Protein AF-A0A3N5EE49-F1 (afdb_monomer)

Radius of gyration: 23.2 Å; Cα contacts (8 Å, |Δi|>4): 485; chains: 1; bounding box: 75×41×52 Å

Sequence (289 aa):
MPRTSILIPVKLHERAKGRLAPLLDQPTRQQLARVMLEDVLSALMPGVGRLVEAVYVATADREAMRAARRHGAQVLEEDEQRSESQSVDLASRACAEQGVEALLTIPADVPAVQVADVAAILEASAGRQVVLVPSADERGTNAIWRCPPDAIPSRFGYDSLRKHQAEAAERGLACGVLARPRLAVDIDAPEDVAAFLALPGETRTRRFLEHSEVAAQVRDGYRPRLSLLGIPGMPEVAEGQDVAALILQAVERIGESLQSGDILVVAQKIISKAEGRLVALGTLDEVRA

Nearest PDB structures (foldseek):
  7p97-assembly2_BBB  TM=9.363E-01  e=1.453E-16  Mycetohabitans rhizoxinica HKI 454
  6bwg-assembly2_B  TM=8.866E-01  e=5.390E-16  Mycobacterium tuberculosis H37Rv
  6bwg-assembly1_A  TM=8.836E-01  e=5.078E-16  Mycobacterium tuberculosis H37Rv
  6bwh-assembly3_C  TM=8.715E-01  e=6.581E-15  Mycobacterium tuberculosis H37Rv
  3cgx-assembly1_A  TM=7.740E-01  e=1.432E-11  Oleidesulfovibrio alaskensis G20

Mean predicted aligned error: 10.03 Å

pLDDT: mean 90.43, std 9.62, range [54.91, 98.75]

Foldseek 3Di:
DFAEEEEEEADLDQCALVQCVVFDPSVLSSVLLLQLLLLVLVQALVCDPPQHPAYEYEDCDPSSCVSCVVSVHHYDHDPDDPDPLVSQLVVLVVCVVVVRQKYKYAYSQLSLDHNVVSVVQVVVCVVFQKEFEEAPVRQFTRMMMGGSSPQFGQDGDGSRNVVRVVRCVVSVTGYYYDYDLSSNQGNRHLQSLVSNCPDDDDGSSNVSCVPGCSVVCSVVPPDPDDDDDDQPPQDQAAAQDDPVVSSQVSCVVVVHHDDRPDDDDDDPVNVCRNNVVDDDPVPDDPPDD

Structure (mmCIF, N/CA/C/O backbone):
data_AF-A0A3N5EE49-F1
#
_entry.id   AF-A0A3N5EE49-F1
#
loop_
_atom_site.group_PDB
_atom_site.id
_atom_site.type_symbol
_atom_site.label_atom_id
_atom_site.label_alt_id
_atom_site.label_comp_id
_atom_site.label_asym_id
_atom_site.label_entity_id
_atom_site.label_seq_id
_atom_site.pdbx_PDB_ins_code
_atom_site.Cartn_x
_atom_site.Cartn_y
_atom_site.Cartn_z
_atom_site.occupancy
_atom_site.B_iso_or_equiv
_atom_site.auth_seq_id
_atom_site.auth_comp_id
_atom_site.auth_asym_id
_atom_site.auth_atom_id
_atom_site.pdbx_PDB_model_num
ATOM 1 N N . MET A 1 1 ? -16.262 -0.113 19.925 1.00 74.12 1 MET A N 1
ATOM 2 C CA . MET A 1 1 ? -15.044 -0.173 19.090 1.00 74.12 1 MET A CA 1
ATOM 3 C C . MET A 1 1 ? -14.503 1.236 18.973 1.00 74.12 1 MET A C 1
ATOM 5 O O . MET A 1 1 ? -15.332 2.143 18.978 1.00 74.12 1 MET A O 1
ATOM 9 N N . PRO A 1 2 ? -13.176 1.421 18.941 1.00 87.44 2 PRO A N 1
ATOM 10 C CA . PRO A 1 2 ? -12.592 2.745 18.803 1.00 87.44 2 PRO A CA 1
ATOM 11 C C . PRO A 1 2 ? -13.001 3.367 17.468 1.00 87.44 2 PRO A C 1
ATOM 13 O O . PRO A 1 2 ? -13.165 2.669 16.457 1.00 87.44 2 PRO A O 1
ATOM 16 N N . ARG A 1 3 ? -13.168 4.683 17.478 1.00 92.31 3 ARG A N 1
ATOM 17 C CA . ARG A 1 3 ? -13.457 5.482 16.290 1.00 92.31 3 ARG A CA 1
ATOM 18 C C . ARG A 1 3 ? -12.323 5.336 15.278 1.00 92.31 3 ARG A C 1
ATOM 20 O O . ARG A 1 3 ? -11.209 5.810 15.489 1.00 92.31 3 ARG A O 1
ATOM 27 N N . THR A 1 4 ? -12.603 4.599 14.205 1.00 97.56 4 THR A N 1
ATOM 28 C CA . THR A 1 4 ? -11.594 4.239 13.208 1.00 97.56 4 THR A CA 1
ATOM 29 C C . THR A 1 4 ? -11.727 5.110 11.969 1.00 97.56 4 THR A C 1
ATOM 31 O O . THR A 1 4 ? -12.828 5.275 11.446 1.00 97.56 4 THR A O 1
ATOM 34 N N . SER A 1 5 ? -10.603 5.601 11.460 1.00 98.56 5 SER A N 1
ATOM 35 C CA . SER A 1 5 ? -10.496 6.186 10.120 1.00 98.56 5 SER A CA 1
ATOM 36 C C . SER A 1 5 ? -9.598 5.335 9.222 1.00 98.56 5 SER A C 1
ATOM 38 O O . SER A 1 5 ? -8.883 4.451 9.696 1.00 98.56 5 SER A O 1
ATOM 40 N N . ILE A 1 6 ? -9.639 5.583 7.915 1.00 98.75 6 ILE A N 1
ATOM 41 C CA . ILE A 1 6 ? -8.767 4.925 6.935 1.00 98.75 6 ILE A CA 1
ATOM 42 C C . ILE A 1 6 ? -7.708 5.912 6.456 1.00 98.75 6 ILE A C 1
ATOM 44 O O . ILE A 1 6 ? -8.027 7.067 6.193 1.00 98.75 6 ILE A O 1
ATOM 48 N N . LEU A 1 7 ? -6.476 5.444 6.288 1.00 98.62 7 LEU A N 1
ATOM 49 C CA . LEU A 1 7 ? -5.390 6.156 5.627 1.00 98.62 7 LEU A CA 1
ATOM 50 C C . LEU A 1 7 ? -5.002 5.433 4.334 1.00 98.62 7 LEU A C 1
ATOM 52 O O . LEU A 1 7 ? -4.755 4.230 4.347 1.00 98.62 7 LEU A O 1
ATOM 56 N N . ILE A 1 8 ? -4.887 6.180 3.240 1.00 98.12 8 ILE A N 1
ATOM 57 C CA . ILE A 1 8 ? -4.379 5.699 1.956 1.00 98.12 8 ILE A CA 1
ATOM 58 C C . ILE A 1 8 ? -3.118 6.502 1.612 1.00 98.12 8 ILE A C 1
ATOM 60 O O . ILE A 1 8 ? -3.234 7.662 1.202 1.00 98.12 8 ILE A O 1
ATOM 64 N N . PRO A 1 9 ? -1.909 5.942 1.794 1.00 95.19 9 PRO A N 1
ATOM 65 C CA . PRO A 1 9 ? -0.691 6.565 1.297 1.00 95.19 9 PRO A CA 1
ATOM 66 C C . PRO A 1 9 ? -0.657 6.443 -0.230 1.00 95.19 9 PRO A C 1
ATOM 68 O O . PRO A 1 9 ? -0.839 5.359 -0.786 1.00 95.19 9 PRO A O 1
ATOM 71 N N . VAL A 1 10 ? -0.444 7.556 -0.930 1.00 92.56 10 VAL A N 1
ATOM 72 C CA . VAL A 1 10 ? -0.469 7.589 -2.397 1.00 92.56 10 VAL A CA 1
ATOM 73 C C . VAL A 1 10 ? 0.788 8.238 -2.944 1.00 92.56 10 VAL A C 1
ATOM 75 O O . VAL A 1 10 ? 1.068 9.404 -2.662 1.00 92.56 10 VAL A O 1
ATOM 78 N N . LYS A 1 11 ? 1.480 7.517 -3.830 1.00 84.88 11 LYS A N 1
ATOM 79 C CA . LYS A 1 11 ? 2.640 8.011 -4.577 1.00 84.88 11 LYS A CA 1
ATOM 80 C C . LYS A 1 11 ? 2.466 7.771 -6.083 1.00 84.88 11 LYS A C 1
ATOM 82 O O . LYS A 1 11 ? 2.759 6.687 -6.573 1.00 84.88 11 LYS A O 1
ATOM 87 N N . LEU A 1 12 ? 2.038 8.794 -6.833 1.00 73.31 12 LEU A N 1
ATOM 88 C CA . LEU A 1 12 ? 1.803 8.714 -8.293 1.00 73.31 12 LEU A CA 1
ATOM 89 C C . LEU A 1 12 ? 2.988 9.206 -9.158 1.00 73.31 12 LEU A C 1
ATOM 91 O O . LEU A 1 12 ? 2.800 9.646 -10.287 1.00 73.31 12 LEU A O 1
ATOM 95 N N . HIS A 1 13 ? 4.226 9.140 -8.654 1.00 68.06 13 HIS A N 1
ATOM 96 C CA . HIS A 1 13 ? 5.402 9.687 -9.355 1.00 68.06 13 HIS A CA 1
ATOM 97 C C . HIS A 1 13 ? 5.649 9.041 -10.737 1.00 68.06 13 HIS A C 1
ATOM 99 O O . HIS A 1 13 ? 5.187 7.940 -11.018 1.00 68.06 13 HIS A O 1
ATOM 105 N N . GLU A 1 14 ? 6.491 9.668 -11.568 1.00 56.59 14 GLU A N 1
ATOM 106 C CA . GLU A 1 14 ? 6.918 9.183 -12.900 1.00 56.59 14 GLU A CA 1
ATOM 107 C C . GLU A 1 14 ? 7.422 7.726 -12.947 1.00 56.59 14 GLU A C 1
ATOM 109 O O . GLU A 1 14 ? 7.329 7.062 -13.978 1.00 56.59 14 GLU A O 1
ATOM 114 N N . ARG A 1 15 ? 7.922 7.203 -11.820 1.00 58.91 15 ARG A N 1
ATOM 115 C CA . ARG A 1 15 ? 8.409 5.819 -11.676 1.00 58.91 15 ARG A CA 1
ATOM 116 C C . ARG A 1 15 ? 7.406 4.868 -11.011 1.00 58.91 15 ARG A C 1
ATOM 118 O O . ARG A 1 15 ? 7.792 3.765 -10.622 1.00 58.91 15 ARG A O 1
ATOM 125 N N . ALA A 1 16 ? 6.150 5.281 -10.835 1.00 64.06 16 ALA A N 1
ATOM 126 C CA . ALA A 1 16 ? 5.114 4.433 -10.258 1.00 64.06 16 ALA A CA 1
ATOM 127 C C . ALA A 1 16 ? 5.026 3.106 -11.024 1.00 64.06 16 ALA A C 1
ATOM 129 O O . ALA A 1 16 ? 5.108 3.071 -12.257 1.00 64.06 16 ALA A O 1
ATOM 130 N N . LYS A 1 17 ? 4.899 2.014 -10.264 1.00 79.88 17 LYS A N 1
ATOM 131 C CA . LYS A 1 17 ? 4.787 0.651 -10.794 1.00 79.88 17 LYS A CA 1
ATOM 132 C C . LYS A 1 17 ? 5.913 0.274 -11.759 1.00 79.88 17 LYS A C 1
ATOM 134 O O . LYS A 1 17 ? 5.686 -0.414 -12.744 1.00 79.88 17 LYS A O 1
ATOM 139 N N . GLY A 1 18 ? 7.147 0.705 -11.478 1.00 76.56 18 GLY A N 1
ATOM 140 C CA . GLY A 1 18 ? 8.305 0.481 -12.352 1.00 76.56 18 GLY A CA 1
ATOM 141 C C . GLY A 1 18 ? 8.550 -0.984 -12.744 1.00 76.56 18 GLY A C 1
ATOM 142 O O . GLY A 1 18 ? 9.021 -1.237 -13.846 1.00 76.56 18 GLY A O 1
ATOM 143 N N . ARG A 1 19 ? 8.154 -1.957 -11.911 1.00 83.19 19 ARG A N 1
ATOM 144 C CA . ARG A 1 19 ? 8.239 -3.390 -12.251 1.00 83.19 19 ARG A CA 1
ATOM 145 C C . ARG A 1 19 ? 7.268 -3.818 -13.364 1.00 83.19 19 ARG A C 1
ATOM 147 O O . ARG A 1 19 ? 7.497 -4.847 -13.986 1.00 83.19 19 ARG A O 1
ATOM 154 N N . LEU A 1 20 ? 6.247 -3.016 -13.673 1.00 85.62 20 LEU A N 1
ATOM 155 C CA . LEU A 1 20 ? 5.356 -3.196 -14.826 1.00 85.62 20 LEU A CA 1
ATOM 156 C C . LEU A 1 20 ? 5.905 -2.583 -16.121 1.00 85.62 20 LEU A C 1
ATOM 158 O O . LEU A 1 20 ? 5.249 -2.684 -17.153 1.00 85.62 20 LEU A O 1
ATOM 162 N N . ALA A 1 21 ? 7.086 -1.954 -16.105 1.00 85.31 21 ALA A N 1
ATOM 163 C CA . ALA A 1 21 ? 7.686 -1.376 -17.308 1.00 85.31 21 ALA A CA 1
ATOM 164 C C . ALA A 1 21 ? 7.842 -2.337 -18.501 1.00 85.31 21 ALA A C 1
ATOM 166 O O . ALA A 1 21 ? 7.679 -1.873 -19.627 1.00 85.31 21 ALA A O 1
ATOM 167 N N . PRO A 1 22 ? 8.081 -3.649 -18.301 1.00 82.88 22 PRO A N 1
ATOM 168 C CA . PRO A 1 22 ? 8.101 -4.605 -19.407 1.00 82.88 22 PRO A CA 1
ATOM 169 C C . PRO A 1 22 ? 6.752 -4.793 -20.116 1.00 82.88 22 PRO A C 1
ATOM 171 O O . PRO A 1 22 ? 6.737 -5.272 -21.245 1.00 82.88 22 PRO A O 1
ATOM 174 N N . LEU A 1 23 ? 5.634 -4.457 -19.461 1.00 81.81 23 LEU A N 1
ATOM 175 C CA . LEU A 1 23 ? 4.276 -4.635 -19.992 1.00 81.81 23 LEU A CA 1
ATOM 176 C C . LEU A 1 23 ? 3.613 -3.315 -20.394 1.00 81.81 23 LEU A C 1
ATOM 178 O O . LEU A 1 23 ? 2.732 -3.291 -21.247 1.00 81.81 23 LEU A O 1
ATOM 182 N N . LEU A 1 24 ? 3.987 -2.224 -19.728 1.00 84.69 24 LEU A N 1
ATOM 183 C CA . LEU A 1 24 ? 3.317 -0.936 -19.817 1.00 84.69 24 LEU A CA 1
ATOM 184 C C . LEU A 1 24 ? 4.329 0.189 -19.945 1.00 84.69 24 LEU A C 1
ATOM 186 O O . LEU A 1 24 ? 5.254 0.289 -19.137 1.00 84.69 24 LEU A O 1
ATOM 190 N N . ASP A 1 25 ? 4.102 1.092 -20.895 1.00 85.88 25 ASP A N 1
ATOM 191 C CA . ASP A 1 25 ? 4.857 2.336 -20.987 1.00 85.88 25 ASP A CA 1
ATOM 192 C C . ASP A 1 25 ? 4.575 3.269 -19.791 1.00 85.88 25 ASP A C 1
ATOM 194 O O . ASP A 1 25 ? 3.672 3.051 -18.978 1.00 85.88 25 ASP A O 1
ATOM 198 N N . GLN A 1 26 ? 5.391 4.311 -19.634 1.00 85.81 26 GLN A N 1
ATOM 199 C CA . GLN A 1 26 ? 5.277 5.217 -18.490 1.00 85.81 26 GLN A CA 1
ATOM 200 C C . GLN A 1 26 ? 3.899 5.902 -18.378 1.00 85.81 26 GLN A C 1
ATOM 202 O O . GLN A 1 26 ? 3.334 5.857 -17.279 1.00 85.81 26 GLN A O 1
ATOM 207 N N . PRO A 1 27 ? 3.320 6.484 -19.450 1.00 87.19 27 PRO A N 1
ATOM 208 C CA . PRO A 1 27 ? 1.978 7.064 -19.388 1.00 87.19 27 PRO A CA 1
ATOM 209 C C . PRO A 1 27 ? 0.908 6.058 -18.947 1.00 87.19 27 PRO A C 1
ATOM 211 O O . PRO A 1 27 ? 0.070 6.374 -18.099 1.00 87.19 27 PRO A O 1
ATOM 214 N N . THR A 1 28 ? 0.962 4.823 -19.452 1.00 88.06 28 THR A N 1
ATOM 215 C CA . THR A 1 28 ? -0.032 3.795 -19.123 1.00 88.06 28 THR A CA 1
ATOM 216 C C . THR A 1 28 ? 0.112 3.319 -17.677 1.00 88.06 28 THR A C 1
ATOM 218 O O . THR A 1 28 ? -0.895 3.103 -17.004 1.00 88.06 28 THR A O 1
ATOM 221 N N . ARG A 1 29 ? 1.337 3.238 -17.133 1.00 89.56 29 ARG A N 1
ATOM 222 C CA . ARG A 1 29 ? 1.560 2.946 -15.701 1.00 89.56 29 ARG A CA 1
ATOM 223 C C . ARG A 1 29 ? 1.016 4.041 -14.781 1.00 89.56 29 ARG A C 1
ATOM 225 O O . ARG A 1 29 ? 0.430 3.729 -13.746 1.00 89.56 29 ARG A O 1
ATOM 232 N N . GLN A 1 30 ? 1.173 5.312 -15.154 1.00 88.88 30 GLN A N 1
ATOM 233 C CA . GLN A 1 30 ? 0.591 6.431 -14.401 1.00 88.88 30 GLN A CA 1
ATOM 234 C C . GLN A 1 30 ? -0.939 6.375 -14.422 1.00 88.88 30 GLN A C 1
ATOM 236 O O . GLN A 1 30 ? -1.584 6.512 -13.379 1.00 88.88 30 GLN A O 1
ATOM 241 N N . GLN A 1 31 ? -1.524 6.105 -15.593 1.00 90.25 31 GLN A N 1
ATOM 242 C CA . GLN A 1 31 ? -2.966 5.934 -15.718 1.00 90.25 31 GLN A CA 1
ATOM 243 C C . GLN A 1 31 ? -3.468 4.745 -14.888 1.00 90.25 31 GLN A C 1
ATOM 245 O O . GLN A 1 31 ? -4.466 4.891 -14.183 1.00 90.25 31 GLN A O 1
ATOM 250 N N . LEU A 1 32 ? -2.757 3.613 -14.893 1.00 92.50 32 LEU A N 1
ATOM 251 C CA . LEU A 1 32 ? -3.072 2.456 -14.054 1.00 92.50 32 LEU A CA 1
ATOM 252 C C . LEU A 1 32 ? -3.101 2.836 -12.568 1.00 92.50 32 LEU A C 1
ATOM 254 O O . LEU A 1 32 ? -4.087 2.563 -11.889 1.00 92.50 32 LEU A O 1
ATOM 258 N N . ALA A 1 33 ? -2.061 3.510 -12.069 1.00 93.31 33 ALA A N 1
ATOM 259 C CA . ALA A 1 33 ? -1.977 3.941 -10.672 1.00 93.31 33 ALA A CA 1
ATOM 260 C C . ALA A 1 33 ? -3.146 4.855 -10.264 1.00 93.31 33 ALA A C 1
ATOM 262 O O . ALA A 1 33 ? -3.732 4.683 -9.194 1.00 93.31 33 ALA A O 1
ATOM 263 N N . ARG A 1 34 ? -3.544 5.784 -11.141 1.00 93.25 34 ARG A N 1
ATOM 264 C CA . ARG A 1 34 ? -4.719 6.636 -10.919 1.00 93.25 34 ARG A CA 1
ATOM 265 C C . ARG A 1 34 ? -6.016 5.829 -10.874 1.00 93.25 34 ARG A C 1
ATOM 267 O O . ARG A 1 34 ? -6.845 6.060 -9.998 1.00 93.25 34 ARG A O 1
ATOM 274 N N . VAL A 1 35 ? -6.208 4.916 -11.824 1.00 95.06 35 VAL A N 1
ATOM 275 C CA . VAL A 1 35 ? -7.423 4.095 -11.906 1.00 95.06 35 VAL A CA 1
ATOM 276 C C . VAL A 1 35 ? -7.552 3.191 -10.675 1.00 95.06 35 VAL A C 1
ATOM 278 O O . VAL A 1 35 ?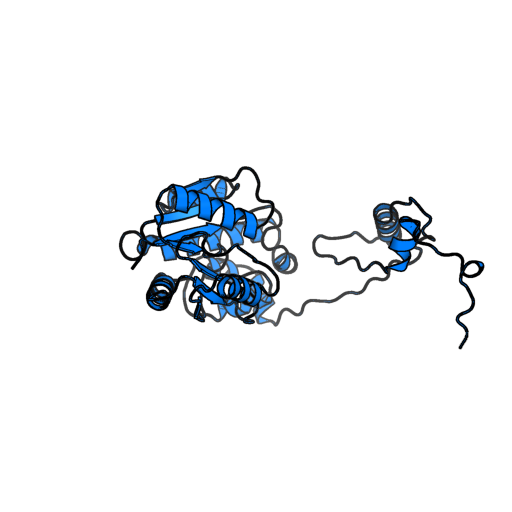 -8.649 3.078 -10.129 1.00 95.06 35 VAL A O 1
ATOM 281 N N . MET A 1 36 ? -6.439 2.637 -10.182 1.00 96.62 36 MET A N 1
ATOM 282 C CA . MET A 1 36 ? -6.415 1.860 -8.940 1.00 96.62 36 MET A CA 1
ATOM 283 C C . MET A 1 36 ? -6.830 2.693 -7.729 1.00 96.62 36 MET A C 1
ATOM 285 O O . MET A 1 36 ? -7.712 2.274 -6.980 1.00 96.62 36 MET A O 1
ATOM 289 N N . LEU A 1 37 ? -6.285 3.905 -7.584 1.00 97.00 37 LEU A N 1
ATOM 290 C CA . LEU A 1 37 ? -6.693 4.820 -6.518 1.00 97.00 37 LEU A CA 1
ATOM 291 C C . LEU A 1 37 ? -8.196 5.134 -6.578 1.00 97.00 37 LEU A C 1
ATOM 293 O O . LEU A 1 37 ? -8.870 5.135 -5.548 1.00 97.00 37 LEU A O 1
ATOM 297 N N . GLU A 1 38 ? -8.736 5.405 -7.769 1.00 96.94 38 GLU A N 1
ATOM 298 C CA . GLU A 1 38 ? -10.164 5.694 -7.940 1.00 96.94 38 GLU A CA 1
ATOM 299 C C . GLU A 1 38 ? -11.045 4.478 -7.592 1.00 96.94 38 GLU A C 1
ATOM 301 O O . GLU A 1 38 ? -12.130 4.659 -7.030 1.00 96.94 38 GLU A O 1
ATOM 306 N N . ASP A 1 39 ? -10.594 3.247 -7.857 1.00 98.06 39 ASP A N 1
ATOM 307 C CA . ASP A 1 39 ? -11.279 2.023 -7.419 1.00 98.06 39 ASP A CA 1
ATOM 308 C C . ASP A 1 39 ? -11.239 1.851 -5.895 1.00 98.06 39 ASP A C 1
ATOM 310 O O . ASP A 1 39 ? -12.296 1.652 -5.291 1.00 98.06 39 ASP A O 1
ATOM 314 N N . VAL A 1 40 ? -10.070 2.015 -5.263 1.00 98.19 40 VAL A N 1
ATOM 315 C CA . VAL A 1 40 ? -9.918 1.953 -3.798 1.00 98.19 40 VAL A CA 1
ATOM 316 C C . VAL A 1 40 ? -10.825 2.988 -3.123 1.00 98.19 40 VAL A C 1
ATOM 318 O O . VAL A 1 40 ? -11.623 2.645 -2.252 1.00 98.19 40 VAL A O 1
ATOM 321 N N . LEU A 1 41 ? -10.791 4.248 -3.565 1.00 98.25 41 LEU A N 1
ATOM 322 C CA . LEU A 1 41 ? -11.664 5.297 -3.030 1.00 98.25 41 LEU A CA 1
ATOM 323 C C . LEU A 1 41 ? -13.147 4.963 -3.243 1.00 98.25 41 LEU A C 1
ATOM 325 O O . LEU A 1 41 ? -13.938 5.038 -2.303 1.00 98.25 41 LEU A O 1
ATOM 329 N N . SER A 1 42 ? -13.532 4.545 -4.453 1.00 97.75 42 SER A N 1
ATOM 330 C CA . SER A 1 42 ? -14.924 4.175 -4.758 1.00 97.75 42 SER A CA 1
ATOM 331 C C . SER A 1 42 ? -15.431 3.035 -3.870 1.00 97.75 42 SER A C 1
ATOM 333 O O . SER A 1 42 ? -16.603 3.029 -3.495 1.00 97.75 42 SER A O 1
ATOM 335 N N . ALA A 1 43 ? -14.564 2.080 -3.529 1.00 97.62 43 ALA A N 1
ATOM 336 C CA . ALA A 1 43 ? -14.908 0.939 -2.695 1.00 97.62 43 ALA A CA 1
ATOM 337 C C . ALA A 1 43 ? -15.014 1.283 -1.201 1.00 97.62 43 ALA A C 1
ATOM 339 O O . ALA A 1 43 ? -15.838 0.693 -0.499 1.00 97.62 43 ALA A O 1
ATOM 340 N N . LEU A 1 44 ? -14.193 2.217 -0.710 1.00 97.94 44 LEU A N 1
ATOM 341 C CA . LEU A 1 44 ? -14.080 2.532 0.718 1.00 97.94 44 LEU A CA 1
ATOM 342 C C . LEU A 1 44 ? -15.014 3.659 1.173 1.00 97.94 44 LEU A C 1
ATOM 344 O O . LEU A 1 44 ? -15.544 3.596 2.283 1.00 97.94 44 LEU A O 1
ATOM 348 N N . MET A 1 45 ? -15.275 4.654 0.321 1.00 97.56 45 MET A N 1
ATOM 349 C CA . MET A 1 45 ? -16.126 5.800 0.670 1.00 97.56 45 MET A CA 1
ATOM 350 C C . MET A 1 45 ? -17.548 5.428 1.135 1.00 97.56 45 MET A C 1
ATOM 352 O O . MET A 1 45 ? -18.017 6.046 2.090 1.00 97.56 45 MET A O 1
ATOM 356 N N . PRO A 1 46 ? -18.236 4.400 0.590 1.00 96.94 46 PRO A N 1
ATOM 357 C CA . PRO A 1 46 ? -19.530 3.949 1.120 1.00 96.94 46 PRO A CA 1
ATOM 358 C C . PRO A 1 46 ? -19.489 3.428 2.571 1.00 96.94 46 PRO A C 1
ATOM 360 O O . PRO A 1 46 ? -20.534 3.208 3.184 1.00 96.94 46 PRO A O 1
ATOM 363 N N . GLY A 1 47 ? -18.298 3.165 3.119 1.00 96.62 47 GLY A N 1
ATOM 364 C CA . GLY A 1 47 ? -18.098 2.806 4.523 1.00 96.62 47 GLY A CA 1
ATOM 365 C C . GLY A 1 47 ? -18.077 4.005 5.476 1.00 96.62 47 GLY A C 1
ATOM 366 O O . GLY A 1 47 ? -18.239 3.807 6.680 1.00 96.62 47 GLY A O 1
ATOM 367 N N . VAL A 1 48 ? -17.904 5.228 4.971 1.00 97.62 48 VAL A N 1
ATOM 368 C CA . VAL A 1 48 ? -17.816 6.445 5.791 1.00 97.62 48 VAL A CA 1
ATOM 369 C C . VAL A 1 48 ? -19.160 6.746 6.457 1.00 97.62 48 VAL A C 1
ATOM 371 O O . VAL A 1 48 ? -20.216 6.642 5.837 1.00 97.62 48 VAL A O 1
ATOM 374 N N . GLY A 1 49 ? -19.130 7.067 7.750 1.00 95.44 49 GLY A N 1
ATOM 375 C CA . GLY A 1 49 ? -20.314 7.299 8.584 1.00 95.44 49 GLY A CA 1
ATOM 376 C C . GLY A 1 49 ? -21.031 6.022 9.044 1.00 95.44 49 GLY A C 1
ATOM 377 O O . GLY A 1 49 ? -21.895 6.097 9.914 1.00 95.44 49 GLY A O 1
ATOM 378 N N . ARG A 1 50 ? -20.666 4.849 8.502 1.00 95.38 50 ARG A N 1
ATOM 379 C CA . ARG A 1 50 ? -21.226 3.542 8.892 1.00 95.38 50 ARG A CA 1
ATOM 380 C C . ARG A 1 50 ? -20.215 2.650 9.607 1.00 95.38 50 ARG A C 1
ATOM 382 O O . ARG A 1 50 ? -20.545 2.056 10.625 1.00 95.38 50 ARG A O 1
ATOM 389 N N . LEU A 1 51 ? -19.023 2.512 9.035 1.00 96.62 51 LEU A N 1
ATOM 390 C CA . LEU A 1 51 ? -17.942 1.653 9.531 1.00 96.62 51 LEU A CA 1
ATOM 391 C C . LEU A 1 51 ? -16.745 2.466 10.025 1.00 96.62 51 LEU A C 1
ATOM 393 O O . LEU A 1 51 ? -16.101 2.075 10.991 1.00 96.62 51 LEU A O 1
ATOM 397 N N . VAL A 1 52 ? -16.446 3.575 9.349 1.00 97.56 52 VAL A N 1
ATOM 398 C CA . VAL A 1 52 ? -15.300 4.446 9.640 1.00 97.56 52 VAL A CA 1
ATOM 399 C C . VAL A 1 52 ? -15.739 5.906 9.656 1.00 97.56 52 VAL A C 1
ATOM 401 O O . VAL A 1 52 ? -16.732 6.262 9.019 1.00 97.56 52 VAL A O 1
ATOM 404 N N . GLU A 1 53 ? -15.022 6.759 10.379 1.00 97.75 53 GLU A N 1
ATOM 405 C CA . GLU A 1 53 ? -15.357 8.184 10.494 1.00 97.75 53 GLU A CA 1
ATOM 406 C C . GLU A 1 53 ? -14.940 8.980 9.259 1.00 97.75 53 GLU A C 1
ATOM 408 O O . GLU A 1 53 ? -15.698 9.820 8.777 1.00 97.75 53 GLU A O 1
ATOM 413 N N . ALA A 1 54 ? -13.751 8.696 8.730 1.00 97.81 54 ALA A N 1
ATOM 414 C CA . ALA A 1 54 ? -13.203 9.378 7.570 1.00 97.81 54 ALA A CA 1
ATOM 415 C C . ALA A 1 54 ? -12.242 8.482 6.777 1.00 97.81 54 ALA A C 1
ATOM 417 O O . ALA A 1 54 ? -11.740 7.464 7.262 1.00 97.81 54 ALA A O 1
ATOM 418 N N . VAL A 1 55 ? -11.976 8.903 5.542 1.00 98.56 55 VAL A N 1
ATOM 419 C CA . VAL A 1 55 ? -10.891 8.395 4.699 1.00 98.56 55 VAL A CA 1
ATOM 420 C C . VAL A 1 55 ? -9.933 9.552 4.445 1.00 98.56 55 VAL A C 1
ATOM 422 O O . VAL A 1 55 ? -10.354 10.606 3.967 1.00 98.56 55 VAL A O 1
ATOM 425 N N . TYR A 1 56 ? -8.660 9.343 4.752 1.00 98.38 56 TYR A N 1
ATOM 426 C CA . TYR A 1 56 ? -7.557 10.265 4.525 1.00 98.38 56 TYR A CA 1
ATOM 427 C C . TYR A 1 56 ? -6.675 9.742 3.395 1.00 98.38 56 TYR A C 1
ATOM 429 O O . TYR A 1 56 ? -6.341 8.560 3.354 1.00 98.38 56 TYR A O 1
ATOM 437 N N . VAL A 1 57 ? -6.256 10.629 2.499 1.00 98.06 57 VAL A N 1
ATOM 438 C CA . VAL A 1 57 ? -5.254 10.354 1.467 1.00 98.06 57 VAL A CA 1
ATOM 439 C C . VAL A 1 57 ? -4.009 11.172 1.781 1.00 98.06 57 VAL A C 1
ATOM 441 O O . VAL A 1 57 ? -4.072 12.401 1.746 1.00 98.06 57 VAL A O 1
ATOM 444 N N . ALA A 1 58 ? -2.899 10.499 2.088 1.00 96.38 58 ALA A N 1
ATOM 445 C CA . ALA A 1 58 ? -1.602 11.138 2.304 1.00 96.38 58 ALA A CA 1
ATOM 446 C C . ALA A 1 58 ? -0.808 11.148 0.999 1.00 96.38 58 ALA A C 1
ATOM 448 O O . ALA A 1 58 ? -0.560 10.086 0.418 1.00 96.38 58 ALA A O 1
ATOM 449 N N . THR A 1 59 ? -0.497 12.340 0.487 1.00 94.50 59 THR A N 1
ATOM 450 C CA . THR A 1 59 ? 0.181 12.465 -0.805 1.00 94.50 59 THR A CA 1
ATOM 451 C C . THR A 1 59 ? 0.806 13.838 -1.037 1.00 94.50 59 THR A C 1
ATOM 453 O O . THR A 1 59 ? 0.280 14.855 -0.587 1.00 94.50 59 THR A O 1
ATOM 456 N N . ALA A 1 60 ? 1.874 13.867 -1.837 1.00 91.94 60 ALA A N 1
ATOM 457 C CA . ALA A 1 60 ? 2.419 15.081 -2.456 1.00 91.94 60 ALA A CA 1
ATOM 458 C C . ALA A 1 60 ? 1.863 15.323 -3.881 1.00 91.94 60 ALA A C 1
ATOM 460 O O . ALA A 1 60 ? 2.136 16.345 -4.511 1.00 91.94 60 ALA A O 1
ATOM 461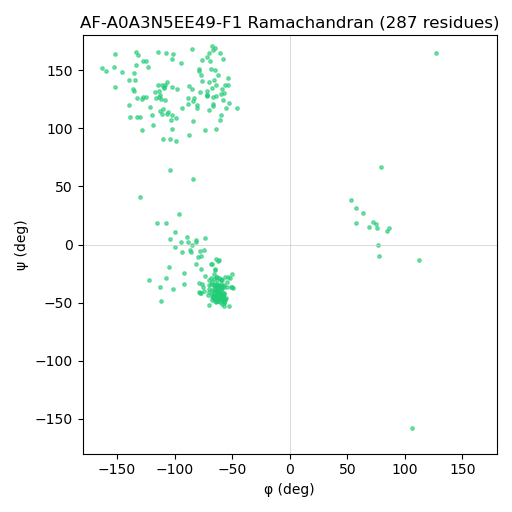 N N . ASP A 1 61 ? 1.092 14.377 -4.432 1.00 91.12 61 ASP A N 1
ATOM 462 C CA . ASP A 1 61 ? 0.652 14.413 -5.826 1.00 91.12 61 ASP A CA 1
ATOM 463 C C . ASP A 1 61 ? -0.667 15.185 -6.014 1.00 91.12 61 ASP A C 1
ATOM 465 O O . ASP A 1 61 ? -1.726 14.819 -5.498 1.00 91.12 61 ASP A O 1
ATOM 469 N N . ARG A 1 62 ? -0.635 16.246 -6.830 1.00 91.25 62 ARG A N 1
ATOM 470 C CA . ARG A 1 62 ? -1.800 17.119 -7.073 1.00 91.25 62 ARG A CA 1
ATOM 471 C C . ARG A 1 62 ? -2.970 16.419 -7.764 1.00 91.25 62 ARG A C 1
ATOM 473 O O . ARG A 1 62 ? -4.112 16.874 -7.657 1.00 91.25 62 ARG A O 1
ATOM 480 N N . GLU A 1 63 ? -2.727 15.385 -8.554 1.00 90.75 63 GLU A N 1
ATOM 481 C CA . GLU A 1 63 ? -3.782 14.600 -9.187 1.00 90.75 63 GLU A CA 1
ATOM 482 C C . GLU A 1 63 ? -4.439 13.642 -8.192 1.00 90.75 63 GLU A C 1
ATOM 484 O O . GLU A 1 63 ? -5.673 13.601 -8.135 1.00 90.75 63 GLU A O 1
ATOM 489 N N . ALA A 1 64 ? -3.652 12.986 -7.336 1.00 93.44 64 ALA A N 1
ATOM 490 C CA . ALA A 1 64 ? -4.149 12.191 -6.217 1.00 93.44 64 ALA A CA 1
ATOM 491 C C . ALA A 1 64 ? -5.006 13.036 -5.264 1.00 93.44 64 ALA A C 1
ATOM 493 O O . ALA A 1 64 ? -6.121 12.637 -4.929 1.00 93.44 64 ALA A O 1
ATOM 494 N N . MET A 1 65 ? -4.561 14.248 -4.908 1.00 95.31 65 MET A N 1
ATOM 495 C CA . MET A 1 65 ? -5.354 15.178 -4.087 1.00 95.31 65 MET A CA 1
ATOM 496 C C . MET A 1 65 ? -6.692 15.529 -4.747 1.00 95.31 65 MET A C 1
ATOM 498 O O . MET A 1 65 ? -7.735 15.571 -4.091 1.00 95.31 65 MET A O 1
ATOM 502 N N . ARG A 1 66 ? -6.685 15.787 -6.063 1.00 95.25 66 ARG A N 1
ATOM 503 C CA . ARG A 1 66 ? -7.911 16.069 -6.824 1.00 95.25 66 ARG A CA 1
ATOM 504 C C . ARG A 1 66 ? -8.833 14.854 -6.865 1.00 95.25 66 ARG A C 1
ATOM 506 O O . ARG A 1 66 ? -10.044 15.030 -6.772 1.00 95.25 66 ARG A O 1
ATOM 513 N N . ALA A 1 67 ? -8.298 13.645 -7.019 1.00 94.75 67 ALA A N 1
ATOM 514 C CA . ALA A 1 67 ? -9.079 12.410 -6.966 1.00 94.75 67 ALA A CA 1
ATOM 515 C C . ALA A 1 67 ? -9.704 12.197 -5.581 1.00 94.75 67 ALA A C 1
ATOM 517 O O . ALA A 1 67 ? -10.919 12.038 -5.489 1.00 94.75 67 ALA A O 1
ATOM 518 N N . ALA A 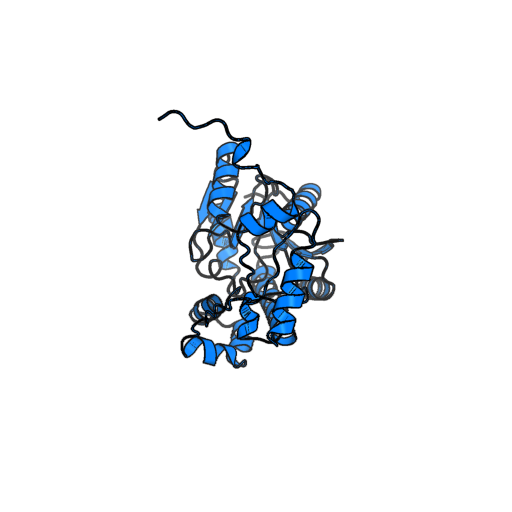1 68 ? -8.912 12.311 -4.513 1.00 97.06 68 ALA A N 1
ATOM 519 C CA . ALA A 1 68 ? -9.368 12.196 -3.131 1.00 97.06 68 ALA A CA 1
ATOM 520 C C . ALA A 1 68 ? -10.546 13.139 -2.837 1.00 97.06 68 ALA A C 1
ATOM 522 O O . ALA A 1 68 ? -11.623 12.690 -2.444 1.00 97.06 68 ALA A O 1
ATOM 523 N N . ARG A 1 69 ? -10.385 14.435 -3.143 1.00 97.19 69 ARG A N 1
ATOM 524 C CA . ARG A 1 69 ? -11.428 15.453 -2.927 1.00 97.19 69 ARG A CA 1
ATOM 525 C C . ARG A 1 69 ? -12.693 15.180 -3.742 1.00 97.19 69 ARG A C 1
ATOM 527 O O . ARG A 1 69 ? -13.788 15.322 -3.210 1.00 97.19 69 ARG A O 1
ATOM 534 N N . ARG A 1 70 ? -12.564 14.751 -5.007 1.00 97.19 70 ARG A N 1
ATOM 535 C CA . ARG A 1 70 ? -13.715 14.366 -5.854 1.00 97.19 70 ARG A CA 1
ATOM 536 C C . ARG A 1 70 ? -14.524 13.217 -5.250 1.00 97.19 70 ARG A C 1
ATOM 538 O O . ARG A 1 70 ? -15.737 13.187 -5.419 1.00 97.19 70 ARG A O 1
ATOM 545 N N . HIS A 1 71 ? -13.859 12.295 -4.560 1.00 97.44 71 HIS A N 1
ATOM 546 C CA . HIS A 1 71 ? -14.499 11.166 -3.888 1.00 97.44 71 HIS A CA 1
ATOM 547 C C . HIS A 1 71 ? -14.985 11.484 -2.466 1.00 97.44 71 HIS A C 1
ATOM 549 O O . HIS A 1 71 ? -15.646 10.643 -1.869 1.00 97.44 71 HIS A O 1
ATOM 555 N N . GLY A 1 72 ? -14.706 12.678 -1.932 1.00 97.50 72 GLY A N 1
ATOM 556 C CA . GLY A 1 72 ? -15.080 13.069 -0.569 1.00 97.50 72 GLY A CA 1
ATOM 557 C C . GLY A 1 72 ? -14.097 12.617 0.516 1.00 97.50 72 GLY A C 1
ATOM 558 O O . GLY A 1 72 ? -14.422 12.711 1.697 1.00 97.50 72 GLY A O 1
ATOM 559 N N . ALA A 1 73 ? -12.906 12.143 0.139 1.00 98.00 73 ALA A N 1
ATOM 560 C CA . ALA A 1 73 ? -11.832 11.854 1.082 1.00 98.00 73 ALA A CA 1
ATOM 561 C C . ALA A 1 73 ? -11.109 13.143 1.510 1.00 98.00 73 ALA A C 1
ATOM 563 O O . ALA A 1 73 ? -10.990 14.106 0.743 1.00 98.00 73 ALA A O 1
ATOM 564 N N . GLN A 1 74 ? -10.596 13.143 2.738 1.00 97.88 74 GLN A N 1
ATOM 565 C CA . GLN A 1 74 ? -9.742 14.203 3.263 1.00 97.88 74 GLN A CA 1
ATOM 566 C C . GLN A 1 74 ? -8.314 14.036 2.737 1.00 97.88 74 GLN A C 1
ATOM 568 O O . GLN A 1 74 ? -7.872 12.926 2.446 1.00 97.88 74 GLN A O 1
ATOM 573 N N . VAL A 1 75 ? -7.583 15.140 2.606 1.00 97.69 75 VAL A N 1
ATOM 574 C CA . VAL A 1 75 ? -6.210 15.140 2.084 1.00 97.69 75 VAL A CA 1
ATOM 575 C C . VAL A 1 75 ? -5.252 15.543 3.194 1.00 97.69 75 VAL A C 1
ATOM 577 O O . VAL A 1 75 ? -5.428 16.599 3.797 1.00 97.69 75 VAL A O 1
ATOM 580 N N . LEU A 1 76 ? -4.232 14.718 3.413 1.00 96.00 76 LEU A N 1
ATOM 581 C CA . LEU A 1 76 ? -3.045 15.051 4.191 1.00 96.00 76 LEU A CA 1
ATOM 582 C C . LEU A 1 76 ? -1.928 15.351 3.188 1.00 96.00 76 LEU A C 1
ATOM 584 O O . LEU A 1 76 ? -1.364 14.446 2.577 1.00 96.00 76 LEU A O 1
ATOM 588 N N . GLU A 1 77 ? -1.694 16.636 2.941 1.00 94.12 77 GLU A N 1
ATOM 589 C CA . GLU A 1 77 ? -0.687 17.086 1.981 1.00 94.12 77 GLU A CA 1
ATOM 590 C C . GLU A 1 77 ? 0.721 16.854 2.540 1.00 94.12 77 GLU A C 1
ATOM 592 O O . GLU A 1 77 ? 1.004 17.176 3.693 1.00 94.12 77 GLU A O 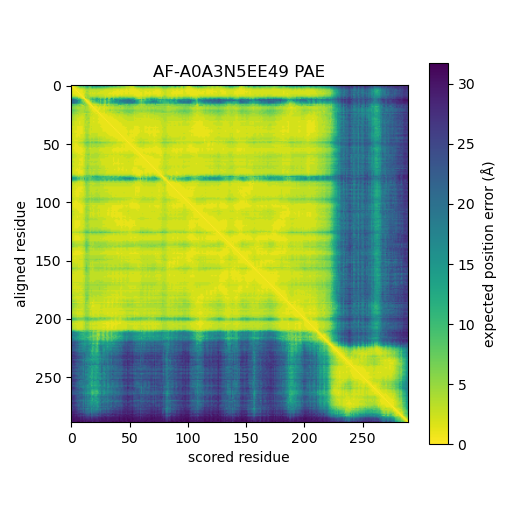1
ATOM 597 N N . GLU A 1 78 ? 1.584 16.257 1.720 1.00 88.81 78 GLU A N 1
ATOM 598 C CA . GLU A 1 78 ? 2.985 16.004 2.046 1.00 88.81 78 GLU A CA 1
ATOM 599 C C . GLU A 1 78 ? 3.891 16.914 1.214 1.00 88.81 78 GLU A C 1
ATOM 601 O O . GLU A 1 78 ? 3.722 17.011 -0.001 1.00 88.81 78 GLU A O 1
ATOM 606 N N . ASP A 1 79 ? 4.896 17.522 1.849 1.00 81.06 79 ASP A N 1
ATOM 607 C CA . ASP A 1 79 ? 5.900 18.329 1.142 1.00 81.06 79 ASP A CA 1
ATOM 608 C C . ASP A 1 79 ? 6.828 17.452 0.282 1.00 81.06 79 ASP A C 1
ATOM 610 O O . ASP A 1 79 ? 7.180 17.801 -0.844 1.00 81.06 79 ASP A O 1
ATOM 614 N N . GLU A 1 80 ? 7.235 16.294 0.813 1.00 77.31 80 GLU A N 1
ATOM 615 C CA . GLU A 1 80 ? 8.128 15.345 0.147 1.00 77.31 80 GLU A CA 1
ATOM 616 C C . GLU A 1 80 ? 7.860 13.907 0.621 1.00 77.31 80 GLU A C 1
ATOM 618 O O . GLU A 1 80 ? 7.784 13.635 1.818 1.00 77.31 80 GLU A O 1
ATOM 623 N N . GLN A 1 81 ? 7.803 12.955 -0.317 1.00 73.62 81 GLN A N 1
ATOM 624 C CA . GLN A 1 81 ? 7.630 11.526 -0.021 1.00 73.62 81 GLN A CA 1
ATOM 625 C C . GLN A 1 81 ? 8.941 10.742 -0.166 1.00 73.62 81 GLN A C 1
ATOM 627 O O . GLN A 1 81 ? 9.244 10.193 -1.238 1.00 73.62 81 GLN A O 1
ATOM 632 N N . ARG A 1 82 ? 9.701 10.629 0.931 1.00 75.62 82 ARG A N 1
ATOM 633 C CA . ARG A 1 82 ? 10.983 9.894 0.951 1.00 75.62 82 ARG A CA 1
ATOM 634 C C . ARG A 1 82 ? 10.810 8.377 1.043 1.00 75.62 82 ARG A C 1
ATOM 636 O O . ARG A 1 82 ? 11.517 7.648 0.355 1.00 75.62 82 ARG A O 1
ATOM 643 N N . SER A 1 83 ? 9.874 7.892 1.862 1.00 86.00 83 SER A N 1
ATOM 644 C CA . SER A 1 83 ? 9.548 6.461 1.979 1.00 86.00 83 SER A CA 1
ATOM 645 C C . SER A 1 83 ? 8.099 6.248 2.408 1.00 86.00 83 SER A C 1
ATOM 647 O O . SER A 1 83 ? 7.543 7.082 3.118 1.00 86.00 83 SER A O 1
ATOM 649 N N . GLU A 1 84 ? 7.517 5.111 2.026 1.00 87.88 84 GLU A N 1
ATOM 650 C CA . GLU A 1 84 ? 6.141 4.752 2.389 1.00 87.88 84 GLU A CA 1
ATOM 651 C C . GLU A 1 84 ? 5.937 4.696 3.907 1.00 87.88 84 GLU A C 1
ATOM 653 O O . GLU A 1 84 ? 5.022 5.324 4.429 1.00 87.88 84 GLU A O 1
ATOM 658 N N . SER A 1 85 ? 6.838 4.031 4.638 1.00 93.00 85 SER A N 1
ATOM 659 C CA . SER A 1 85 ? 6.778 3.967 6.102 1.00 93.00 85 SER A CA 1
ATOM 660 C C . SER A 1 85 ? 6.777 5.347 6.755 1.00 93.00 85 SER A C 1
ATOM 662 O O . SER A 1 85 ? 6.005 5.586 7.679 1.00 93.00 85 SER A O 1
ATOM 664 N N . GLN A 1 86 ? 7.608 6.273 6.266 1.00 92.81 86 GLN A N 1
ATOM 665 C CA . GLN A 1 86 ? 7.647 7.630 6.808 1.00 92.81 86 GLN A CA 1
ATOM 666 C C . GLN A 1 86 ? 6.342 8.384 6.535 1.00 92.81 86 GLN A C 1
ATOM 668 O O . GLN A 1 86 ? 5.830 9.031 7.447 1.00 92.81 86 GLN A O 1
ATOM 673 N N . SER A 1 87 ? 5.808 8.286 5.315 1.00 92.44 87 SER A N 1
ATOM 674 C CA . SER A 1 87 ? 4.524 8.889 4.943 1.00 92.44 87 SER A CA 1
ATOM 675 C C . SER A 1 87 ? 3.390 8.364 5.820 1.00 92.44 87 SER A C 1
ATOM 677 O O . SER A 1 87 ? 2.626 9.146 6.386 1.00 92.44 87 SER A O 1
ATOM 679 N N . VAL A 1 88 ? 3.325 7.043 6.018 1.00 96.00 88 VAL A N 1
ATOM 680 C CA . VAL A 1 88 ? 2.319 6.423 6.886 1.00 96.00 88 VAL A CA 1
ATOM 681 C C . VAL A 1 88 ? 2.482 6.882 8.332 1.00 96.00 88 VAL A C 1
ATOM 683 O O . VAL A 1 88 ? 1.488 7.258 8.947 1.00 96.00 88 VAL A O 1
ATOM 686 N N . ASP A 1 89 ? 3.694 6.906 8.885 1.00 96.69 89 ASP A N 1
ATOM 687 C CA . ASP A 1 89 ? 3.915 7.311 10.280 1.00 96.69 89 ASP A CA 1
ATOM 688 C C . ASP A 1 89 ? 3.619 8.799 10.523 1.00 96.69 89 ASP A C 1
ATOM 690 O O . ASP A 1 89 ? 3.034 9.149 11.549 1.00 96.69 89 ASP A O 1
ATOM 694 N N . LEU A 1 90 ? 3.981 9.687 9.590 1.00 95.75 90 LEU A N 1
ATOM 695 C CA . LEU A 1 90 ? 3.639 11.112 9.671 1.00 95.75 90 LEU A CA 1
ATOM 696 C C . LEU A 1 90 ? 2.125 11.324 9.618 1.00 95.75 90 LEU A C 1
ATOM 698 O O . LEU A 1 90 ? 1.576 11.998 10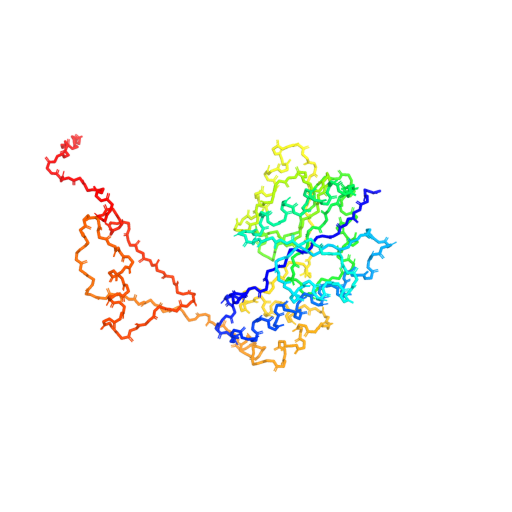.488 1.00 95.75 90 LEU A O 1
ATOM 702 N N . ALA A 1 91 ? 1.450 10.699 8.655 1.00 96.38 91 ALA A N 1
ATOM 703 C CA . ALA A 1 91 ? 0.002 10.786 8.531 1.00 96.38 91 ALA A CA 1
ATOM 704 C C . ALA A 1 91 ? -0.725 10.166 9.735 1.00 96.38 91 ALA A C 1
ATOM 706 O O . ALA A 1 91 ? -1.734 10.704 10.186 1.00 96.38 91 ALA A O 1
ATOM 707 N N . SER A 1 92 ? -0.194 9.074 10.297 1.00 97.19 92 SER A N 1
ATOM 708 C CA . SER A 1 92 ? -0.754 8.429 11.491 1.00 97.19 92 SER A CA 1
ATOM 709 C C . SER A 1 92 ? -0.702 9.352 12.706 1.00 97.19 92 SER A C 1
ATOM 711 O O . SER A 1 92 ? -1.707 9.490 13.401 1.00 97.19 92 SER A O 1
ATOM 713 N N . ARG A 1 93 ? 0.428 10.041 12.917 1.00 96.75 93 ARG A N 1
ATOM 714 C CA . ARG A 1 93 ? 0.558 11.062 13.969 1.00 96.75 93 ARG A CA 1
ATOM 715 C C . ARG A 1 93 ? -0.393 12.234 13.747 1.00 96.75 93 ARG A C 1
ATOM 717 O O . ARG A 1 93 ? -1.114 12.595 14.668 1.00 96.75 93 ARG A O 1
ATOM 724 N N . ALA A 1 94 ? -0.468 12.760 12.524 1.00 96.19 94 ALA A N 1
ATOM 725 C CA . ALA A 1 94 ? -1.388 13.849 12.197 1.00 96.19 94 ALA A CA 1
ATOM 726 C C . ALA A 1 94 ? -2.860 13.466 12.451 1.00 96.19 94 ALA A C 1
ATOM 728 O O . ALA A 1 94 ? -3.635 14.276 12.951 1.00 96.19 94 ALA A O 1
ATOM 729 N N . CYS A 1 95 ? -3.251 12.221 12.156 1.00 96.38 95 CYS A N 1
ATOM 730 C CA . CYS A 1 95 ? -4.587 11.711 12.474 1.00 96.38 95 CYS A CA 1
ATOM 731 C C . CYS A 1 95 ? -4.807 11.598 13.990 1.00 96.38 95 CYS A C 1
ATOM 733 O O . CYS A 1 95 ? -5.856 12.004 14.488 1.00 96.38 95 CYS A O 1
ATOM 735 N N . ALA A 1 96 ? -3.824 11.081 14.734 1.00 95.88 96 ALA A N 1
ATOM 736 C CA . ALA A 1 96 ? -3.902 10.983 16.191 1.00 95.88 96 ALA A CA 1
ATOM 737 C C . ALA A 1 96 ? -4.046 12.367 16.852 1.00 95.88 96 ALA A C 1
ATOM 739 O O . ALA A 1 96 ? -4.876 12.543 17.741 1.00 95.88 96 ALA A O 1
ATOM 740 N N . GLU A 1 97 ? -3.312 13.374 16.369 1.00 94.81 97 GLU A N 1
ATOM 741 C CA . GLU A 1 97 ? -3.418 14.772 16.818 1.00 94.81 97 GLU A CA 1
ATOM 742 C C . GLU A 1 97 ? -4.799 15.387 16.530 1.00 94.81 97 GLU A C 1
ATOM 744 O O . GLU A 1 97 ? -5.265 16.245 17.278 1.00 94.81 97 GLU A O 1
ATOM 749 N N . GLN A 1 98 ? -5.489 14.914 15.487 1.00 93.19 98 GLN A N 1
ATOM 750 C CA . GLN A 1 98 ? -6.876 15.278 15.173 1.00 93.19 98 GLN A CA 1
ATOM 751 C C . GLN A 1 98 ? -7.917 14.491 15.992 1.00 93.19 98 GLN A C 1
ATOM 753 O O . GLN A 1 98 ? -9.117 14.682 15.801 1.00 93.19 98 GLN A O 1
ATOM 758 N N . GLY A 1 99 ? -7.482 13.623 16.910 1.00 94.56 99 GLY A N 1
ATOM 759 C CA . GLY A 1 99 ? -8.358 12.837 17.779 1.00 94.56 99 GLY A CA 1
ATOM 760 C C . GLY A 1 99 ? -8.844 11.517 17.178 1.00 94.56 99 GLY A C 1
ATOM 761 O O . GLY A 1 99 ? -9.765 10.916 17.727 1.00 94.56 99 GLY A O 1
ATOM 762 N N . VAL A 1 100 ? -8.246 11.043 16.078 1.00 96.94 100 VAL A N 1
ATOM 763 C CA . VAL A 1 100 ? -8.536 9.705 15.541 1.00 96.94 100 VAL A CA 1
ATOM 764 C C . VAL A 1 100 ? -8.044 8.646 16.532 1.00 96.94 100 VAL A C 1
ATOM 766 O O . VAL A 1 100 ? -6.855 8.576 16.838 1.00 96.94 100 VAL A O 1
ATOM 769 N N . GLU A 1 101 ? -8.950 7.795 17.017 1.00 97.81 101 GLU A N 1
ATOM 770 C CA . GLU A 1 101 ? -8.629 6.775 18.027 1.00 97.81 101 GLU A CA 1
ATOM 771 C C . GLU A 1 101 ? -7.940 5.546 17.424 1.00 97.81 101 GLU A C 1
ATOM 773 O O . GLU A 1 101 ? -7.113 4.912 18.078 1.00 97.81 101 GLU A O 1
ATOM 778 N N . ALA A 1 102 ? -8.279 5.191 16.184 1.00 98.44 102 ALA A N 1
ATOM 779 C CA . ALA A 1 102 ? -7.684 4.070 15.471 1.00 98.44 102 ALA A CA 1
ATOM 780 C C . ALA A 1 102 ? -7.577 4.344 13.968 1.00 98.44 102 ALA A C 1
ATOM 782 O O . ALA A 1 102 ? -8.418 5.025 13.378 1.00 98.44 102 ALA A O 1
ATOM 783 N N . LEU A 1 103 ? -6.554 3.785 13.326 1.00 98.56 103 LEU A N 1
ATOM 784 C CA . LEU A 1 103 ? -6.275 4.031 11.915 1.00 98.56 103 LEU A CA 1
ATOM 785 C C . LEU A 1 103 ? -6.018 2.730 11.164 1.00 98.56 103 LEU A C 1
ATOM 787 O O . LEU A 1 103 ? -5.156 1.941 11.551 1.00 98.56 103 LEU A O 1
ATOM 791 N N . LEU A 1 104 ? -6.763 2.533 10.078 1.00 98.75 104 LEU A N 1
ATOM 792 C CA . LEU A 1 104 ? -6.556 1.470 9.101 1.00 98.75 104 LEU A CA 1
ATOM 793 C C . LEU A 1 104 ? -5.804 2.021 7.892 1.00 98.75 104 LEU A C 1
ATOM 795 O O . LEU A 1 104 ? -6.378 2.753 7.093 1.00 98.75 104 LEU A O 1
ATOM 799 N N . THR A 1 105 ? -4.546 1.641 7.721 1.00 98.50 105 THR A N 1
ATOM 800 C CA . THR A 1 105 ? -3.788 1.946 6.507 1.00 98.50 105 THR A CA 1
ATOM 801 C C . THR A 1 105 ? -4.083 0.893 5.435 1.00 98.50 105 THR A C 1
ATOM 803 O O . THR A 1 105 ? -3.875 -0.296 5.682 1.00 98.50 105 THR A O 1
ATOM 806 N N . ILE A 1 106 ? -4.551 1.325 4.259 1.00 98.00 106 ILE A N 1
ATOM 807 C CA . ILE A 1 106 ? -4.771 0.502 3.055 1.00 98.00 106 ILE A CA 1
ATOM 808 C C . ILE A 1 106 ? -3.996 1.150 1.898 1.00 98.00 106 ILE A C 1
ATOM 810 O O . ILE A 1 106 ? -4.187 2.343 1.663 1.00 98.00 106 ILE A O 1
ATOM 814 N N . PRO A 1 107 ? -3.139 0.419 1.168 1.00 95.44 107 PRO A N 1
ATOM 815 C CA . PRO A 1 107 ? -2.363 0.987 0.077 1.00 95.44 107 PRO A CA 1
ATOM 816 C C . PRO A 1 107 ? -3.250 1.296 -1.141 1.00 95.44 107 PRO A C 1
ATOM 818 O O . PRO A 1 107 ? -4.377 0.819 -1.276 1.00 95.44 107 PRO A O 1
ATOM 821 N N . ALA A 1 108 ? -2.764 2.152 -2.035 1.00 95.44 108 ALA A N 1
ATOM 822 C CA . ALA A 1 108 ? -3.546 2.647 -3.174 1.00 95.44 108 ALA A CA 1
ATOM 823 C C . ALA A 1 108 ? -3.664 1.654 -4.346 1.00 95.44 108 ALA A C 1
ATOM 825 O O . ALA A 1 108 ? -4.350 1.927 -5.328 1.00 95.44 108 ALA A O 1
ATOM 826 N N . ASP A 1 109 ? -2.964 0.529 -4.267 1.00 94.62 109 ASP A N 1
ATOM 827 C CA . ASP A 1 109 ? -2.721 -0.428 -5.344 1.00 94.62 109 ASP A CA 1
ATOM 828 C C . ASP A 1 109 ? -3.337 -1.808 -5.105 1.00 94.62 109 ASP A C 1
ATOM 830 O O . ASP A 1 109 ? -3.003 -2.764 -5.805 1.00 94.62 109 ASP A O 1
ATOM 834 N N . VAL A 1 110 ? -4.300 -1.879 -4.187 1.00 96.38 110 VAL A N 1
ATOM 835 C CA . VAL A 1 110 ? -5.191 -3.027 -3.967 1.00 96.38 110 VAL A CA 1
ATOM 836 C C . VAL A 1 110 ? -6.590 -2.734 -4.537 1.00 96.38 110 VAL A C 1
ATOM 838 O O . VAL A 1 110 ? -7.575 -2.657 -3.799 1.00 96.38 110 VAL A O 1
ATOM 841 N N . PRO A 1 111 ? -6.737 -2.555 -5.866 1.00 97.00 111 PRO A N 1
ATOM 842 C CA . PRO A 1 111 ? -7.980 -2.098 -6.499 1.00 97.00 111 PRO A CA 1
ATOM 843 C C . PRO A 1 111 ? -9.155 -3.069 -6.340 1.00 97.00 111 PRO A C 1
ATOM 845 O O . PRO A 1 111 ? -10.293 -2.709 -6.632 1.00 97.00 111 PRO A O 1
ATOM 848 N N . ALA A 1 112 ? -8.903 -4.304 -5.895 1.00 97.31 112 ALA A N 1
ATOM 849 C CA . ALA A 1 112 ? -9.941 -5.282 -5.601 1.00 97.31 112 ALA A CA 1
ATOM 850 C C . ALA A 1 112 ? -10.619 -5.067 -4.238 1.00 97.31 112 ALA A C 1
ATOM 852 O O . ALA A 1 112 ? -11.612 -5.745 -3.974 1.00 97.31 112 ALA A O 1
ATOM 853 N N . VAL A 1 113 ? -10.096 -4.189 -3.369 1.00 97.75 113 VAL A N 1
ATOM 854 C CA . VAL A 1 113 ? -10.609 -3.978 -2.006 1.00 97.75 113 VAL A CA 1
ATOM 855 C C . VAL A 1 113 ? -12.107 -3.677 -1.995 1.00 97.75 113 VAL A C 1
ATOM 857 O O . VAL A 1 113 ? -12.634 -2.987 -2.865 1.00 97.75 113 VAL A O 1
ATOM 860 N N . GLN A 1 114 ? -12.813 -4.187 -0.986 1.00 96.94 114 GLN A N 1
ATOM 861 C CA . GLN A 1 114 ? -14.222 -3.887 -0.764 1.00 96.94 114 GLN A CA 1
ATOM 862 C C . GLN A 1 114 ? -14.480 -3.403 0.659 1.00 96.94 114 GLN A C 1
ATOM 864 O O . GLN A 1 114 ? -13.774 -3.744 1.605 1.00 96.94 114 GLN A O 1
ATOM 869 N N . VAL A 1 115 ? -15.592 -2.689 0.841 1.00 96.62 115 VAL A N 1
ATOM 870 C CA . VAL A 1 115 ? -16.068 -2.261 2.167 1.00 96.62 115 VAL A CA 1
ATOM 871 C C . VAL A 1 115 ? -16.270 -3.433 3.144 1.00 96.62 115 VAL A C 1
ATOM 873 O O . VAL A 1 115 ? -16.128 -3.270 4.352 1.00 96.62 115 VAL A O 1
ATOM 876 N N . ALA A 1 116 ? -16.566 -4.634 2.634 1.00 96.88 116 ALA A N 1
ATOM 877 C CA . ALA A 1 116 ? -16.676 -5.846 3.447 1.00 96.88 116 ALA A CA 1
ATOM 878 C C . ALA A 1 116 ? -15.323 -6.300 4.026 1.00 96.88 116 ALA A C 1
ATOM 880 O O . ALA A 1 116 ? -15.291 -6.901 5.097 1.00 96.88 116 ALA A O 1
ATOM 881 N N . ASP A 1 117 ? -14.210 -6.002 3.349 1.00 97.94 117 ASP A N 1
ATOM 882 C CA . ASP A 1 117 ? -12.871 -6.292 3.866 1.00 97.94 117 ASP A CA 1
ATOM 883 C C . ASP A 1 117 ? -12.540 -5.374 5.052 1.00 97.94 117 ASP A C 1
ATOM 885 O O . ASP A 1 117 ? -12.009 -5.848 6.053 1.00 97.94 117 ASP A O 1
ATOM 889 N N . VAL A 1 118 ? -12.957 -4.101 5.001 1.00 98.25 118 VAL A N 1
ATOM 890 C CA . VAL A 1 118 ? -12.863 -3.172 6.144 1.00 98.25 118 VAL A CA 1
ATOM 891 C C . VAL A 1 118 ? -13.665 -3.688 7.334 1.00 98.25 118 VAL A C 1
ATOM 893 O O . VAL A 1 118 ? -13.131 -3.760 8.435 1.00 98.25 118 VAL A O 1
ATOM 896 N N . ALA A 1 119 ? -14.924 -4.087 7.121 1.00 98.00 119 ALA A N 1
ATOM 897 C CA . ALA A 1 119 ? -15.767 -4.622 8.192 1.00 98.00 119 ALA A CA 1
ATOM 898 C C . ALA A 1 119 ? -15.108 -5.824 8.893 1.00 98.00 119 ALA A C 1
ATOM 900 O O . ALA A 1 119 ? -15.015 -5.840 10.117 1.00 98.00 119 ALA A O 1
ATOM 901 N N . ALA A 1 120 ? -14.557 -6.767 8.121 1.00 98.31 120 ALA A N 1
ATOM 902 C CA . ALA A 1 120 ? -13.856 -7.929 8.665 1.00 98.31 120 ALA A CA 1
ATOM 903 C C . ALA A 1 120 ? -12.606 -7.549 9.485 1.00 98.31 120 ALA A C 1
ATOM 905 O O . ALA A 1 120 ? -12.328 -8.174 10.508 1.00 98.31 120 ALA A O 1
ATOM 906 N N . ILE A 1 121 ? -11.856 -6.520 9.071 1.00 98.38 121 ILE A N 1
ATOM 907 C CA . ILE A 1 121 ? -10.694 -6.023 9.829 1.00 98.38 121 ILE A CA 1
ATOM 908 C C . ILE A 1 121 ? -11.134 -5.391 11.155 1.00 98.38 121 ILE A C 1
ATOM 910 O O . ILE A 1 121 ? -10.513 -5.648 12.184 1.00 98.38 121 ILE A O 1
ATOM 914 N N . LEU A 1 122 ? -12.212 -4.600 11.151 1.00 97.81 122 LEU A N 1
ATOM 915 C CA . LEU A 1 122 ? -12.762 -3.993 12.370 1.00 97.81 122 LEU A CA 1
ATOM 916 C C . LEU A 1 122 ? -13.330 -5.046 13.332 1.00 97.81 122 LEU A C 1
ATOM 918 O O . LEU A 1 122 ? -13.182 -4.926 14.543 1.00 97.81 122 LEU A O 1
ATOM 922 N N . GLU A 1 123 ? -13.938 -6.113 12.819 1.00 97.62 123 GLU A N 1
ATOM 923 C CA . GLU A 1 123 ? -14.350 -7.252 13.644 1.00 97.62 123 GLU A CA 1
ATOM 924 C C . GLU A 1 123 ? -13.137 -7.957 14.265 1.00 97.62 123 GLU A C 1
ATOM 926 O O . GLU A 1 123 ? -13.111 -8.218 15.470 1.00 97.62 123 GLU A O 1
ATOM 931 N N . ALA A 1 124 ? -12.092 -8.206 13.470 1.00 97.44 124 ALA A N 1
ATOM 932 C CA . ALA A 1 124 ? -10.853 -8.813 13.946 1.00 97.44 124 ALA A CA 1
ATOM 933 C C . ALA A 1 124 ? -10.091 -7.930 14.949 1.00 97.44 124 ALA A C 1
ATOM 935 O O . ALA A 1 124 ? -9.306 -8.454 15.745 1.00 97.44 124 ALA A O 1
ATOM 936 N N . SER A 1 125 ? -10.328 -6.615 14.956 1.00 97.12 125 SER A N 1
ATOM 937 C CA . SER A 1 125 ? -9.686 -5.687 15.889 1.00 97.12 125 SER A CA 1
ATOM 938 C C . SER A 1 125 ? -10.268 -5.726 17.303 1.00 97.12 125 SER A C 1
ATOM 940 O O . SER A 1 125 ? -9.660 -5.197 18.235 1.00 97.12 125 SER A O 1
ATOM 942 N N . ALA A 1 126 ? -11.399 -6.410 17.511 1.00 95.06 126 ALA A N 1
ATOM 943 C CA . ALA A 1 126 ? -11.979 -6.592 18.834 1.00 95.06 126 ALA A CA 1
ATOM 944 C C . ALA A 1 126 ? -10.963 -7.219 19.813 1.00 95.06 126 ALA A C 1
ATOM 946 O O . ALA A 1 126 ? -10.496 -8.344 19.623 1.00 95.06 126 ALA A O 1
ATOM 947 N N . GLY A 1 127 ? -10.627 -6.473 20.872 1.00 94.19 127 GLY A N 1
ATOM 948 C CA . GLY A 1 127 ? -9.672 -6.892 21.905 1.00 94.19 127 GLY A CA 1
ATOM 949 C C . GLY A 1 127 ? -8.196 -6.825 21.492 1.00 94.19 127 GLY A C 1
ATOM 950 O O . GLY A 1 127 ? -7.361 -7.420 22.170 1.00 94.19 127 GLY A O 1
ATOM 951 N N . ARG A 1 128 ? -7.870 -6.142 20.388 1.00 97.12 128 ARG A N 1
ATOM 952 C CA . ARG A 1 128 ? -6.507 -6.003 19.858 1.00 97.12 128 ARG A CA 1
ATOM 953 C C . ARG A 1 128 ? -6.129 -4.535 19.680 1.00 97.12 128 ARG A C 1
ATOM 955 O O . ARG A 1 128 ? -6.996 -3.677 19.547 1.00 97.12 128 ARG A O 1
ATOM 962 N N . GLN A 1 129 ? -4.829 -4.261 19.643 1.00 98.25 129 GLN A N 1
ATOM 963 C CA . GLN A 1 129 ? -4.269 -2.946 19.310 1.00 98.25 129 GLN A CA 1
ATOM 964 C C . GLN A 1 129 ? -3.680 -2.911 17.900 1.00 98.25 129 GLN A C 1
ATOM 966 O O . GLN A 1 129 ? -3.514 -1.831 17.340 1.00 98.25 129 GLN A O 1
ATOM 971 N N . VAL A 1 130 ? -3.375 -4.076 17.320 1.00 98.69 130 VAL A N 1
ATOM 972 C CA . VAL A 1 130 ? -2.837 -4.195 15.962 1.00 98.69 130 VAL A CA 1
ATOM 973 C C . VAL A 1 130 ? -3.544 -5.328 15.220 1.00 98.69 130 VAL A C 1
ATOM 975 O O . VAL A 1 130 ? -3.694 -6.431 15.749 1.00 98.69 130 VAL A O 1
ATOM 978 N N . VAL A 1 131 ? -3.959 -5.076 13.979 1.00 98.75 131 VAL A N 1
ATOM 979 C CA . VAL A 1 131 ? -4.381 -6.120 13.035 1.00 98.75 131 VAL A CA 1
ATOM 980 C C . VAL A 1 131 ? -3.602 -5.948 11.741 1.00 98.75 131 VAL A C 1
ATOM 982 O O . VAL A 1 131 ? -3.592 -4.865 11.163 1.00 98.75 131 VAL A O 1
ATOM 985 N N . LEU A 1 132 ? -2.955 -7.018 11.293 1.00 98.69 132 LEU A N 1
ATOM 986 C CA . LEU A 1 132 ? -2.152 -7.058 10.077 1.00 98.69 132 LEU A CA 1
ATOM 987 C C . LEU A 1 132 ? -2.874 -7.886 9.016 1.00 98.69 132 LEU A C 1
ATOM 989 O O . LEU A 1 132 ? -3.364 -8.980 9.298 1.00 98.69 132 LEU A O 1
ATOM 993 N N . VAL A 1 133 ? -2.911 -7.380 7.791 1.00 98.50 133 VAL A N 1
ATOM 994 C CA . VAL A 1 133 ? -3.382 -8.112 6.617 1.00 98.50 133 VAL A CA 1
ATOM 995 C C . VAL A 1 133 ? -2.167 -8.399 5.738 1.00 98.50 133 VAL A C 1
ATOM 997 O O . VAL A 1 133 ? -1.517 -7.449 5.295 1.00 98.50 133 VAL A O 1
ATOM 1000 N N . PRO A 1 134 ? -1.815 -9.674 5.516 1.00 97.50 134 PRO A N 1
ATOM 1001 C CA . PRO A 1 134 ? -0.625 -10.031 4.758 1.00 97.50 134 PRO A CA 1
ATOM 1002 C C . PRO A 1 134 ? -0.814 -9.841 3.245 1.00 97.50 134 PRO A C 1
ATOM 1004 O O . PRO A 1 134 ? -1.943 -9.848 2.745 1.00 97.50 134 PRO A O 1
ATOM 1007 N N . SER A 1 135 ? 0.304 -9.722 2.529 1.00 94.19 135 SER A N 1
ATOM 1008 C CA . SER A 1 135 ? 0.390 -9.949 1.076 1.00 94.19 135 SER A CA 1
ATOM 1009 C C . SER A 1 135 ? 0.157 -11.428 0.726 1.00 94.19 135 SER A C 1
ATOM 1011 O O . SER A 1 135 ? 0.135 -12.295 1.603 1.00 94.19 135 SER A O 1
ATOM 1013 N N . ALA A 1 136 ? 0.019 -11.743 -0.565 1.00 89.56 136 ALA A N 1
ATOM 1014 C CA . ALA A 1 136 ? -0.215 -13.109 -1.047 1.00 89.56 136 ALA A CA 1
ATOM 1015 C C . ALA A 1 136 ? 0.898 -14.112 -0.679 1.00 89.56 136 ALA A C 1
ATOM 1017 O O . ALA A 1 136 ? 0.617 -15.294 -0.500 1.00 89.56 136 ALA A O 1
ATOM 1018 N N . ASP A 1 137 ? 2.145 -13.650 -0.555 1.00 89.44 137 ASP A N 1
ATOM 1019 C CA . ASP A 1 137 ? 3.301 -14.465 -0.150 1.00 89.44 137 ASP A CA 1
ATOM 1020 C C . ASP A 1 137 ? 3.511 -14.534 1.375 1.00 89.44 137 ASP A C 1
ATOM 1022 O O . ASP A 1 137 ? 4.483 -15.135 1.835 1.00 89.44 137 ASP A O 1
ATOM 1026 N N . GLU A 1 138 ? 2.623 -13.902 2.150 1.00 91.56 138 GLU A N 1
ATOM 1027 C CA . GLU A 1 138 ? 2.668 -13.795 3.612 1.00 91.56 138 GLU A CA 1
ATOM 1028 C C . GLU A 1 138 ? 3.948 -13.149 4.182 1.00 91.56 138 GLU A C 1
ATOM 1030 O O . GLU A 1 138 ? 4.239 -13.279 5.371 1.00 91.56 138 GLU A O 1
ATOM 1035 N N . ARG A 1 139 ? 4.717 -12.413 3.368 1.00 91.44 139 ARG A N 1
ATOM 1036 C CA . ARG A 1 139 ? 5.922 -11.690 3.822 1.00 91.44 139 ARG A CA 1
ATOM 1037 C C . ARG A 1 139 ? 5.663 -10.201 4.008 1.00 91.44 139 ARG A C 1
ATOM 1039 O O . ARG A 1 139 ? 6.205 -9.575 4.922 1.00 91.44 139 ARG A O 1
ATOM 1046 N N . GLY A 1 140 ? 4.865 -9.622 3.121 1.00 93.56 140 GLY A N 1
ATOM 1047 C CA . GLY A 1 140 ? 4.451 -8.224 3.125 1.00 93.56 140 GLY A CA 1
ATOM 1048 C C . GLY A 1 140 ? 3.232 -7.951 4.012 1.00 93.56 140 GLY A C 1
ATOM 1049 O O . GLY A 1 140 ? 2.553 -8.863 4.480 1.00 93.56 140 GLY A O 1
ATOM 1050 N N . THR A 1 141 ? 2.943 -6.670 4.250 1.00 96.44 141 THR A N 1
ATOM 1051 C CA . THR A 1 141 ? 1.723 -6.199 4.924 1.00 96.44 141 THR A CA 1
ATOM 1052 C C . THR A 1 141 ? 0.946 -5.286 3.978 1.00 96.44 141 THR A C 1
ATOM 1054 O O . THR A 1 141 ? 1.391 -4.171 3.729 1.00 96.44 141 THR A O 1
ATOM 1057 N N . ASN A 1 142 ? -0.225 -5.727 3.512 1.00 95.75 142 ASN A N 1
ATOM 1058 C CA . ASN A 1 142 ? -1.080 -4.981 2.576 1.00 95.75 142 ASN A CA 1
ATOM 1059 C C . ASN A 1 142 ? -2.241 -4.248 3.260 1.00 95.75 142 ASN A C 1
ATOM 1061 O O . ASN A 1 142 ? -3.029 -3.567 2.613 1.00 95.75 142 ASN A O 1
ATOM 1065 N N . ALA A 1 143 ? -2.384 -4.386 4.573 1.00 98.00 143 ALA A N 1
ATOM 1066 C CA . ALA A 1 143 ? -3.143 -3.450 5.388 1.00 98.00 143 ALA A CA 1
ATOM 1067 C C . ALA A 1 143 ? -2.716 -3.575 6.848 1.00 98.00 143 ALA A C 1
ATOM 1069 O O . ALA A 1 143 ? -2.343 -4.652 7.318 1.00 98.00 143 ALA A O 1
ATOM 1070 N N . ILE A 1 144 ? -2.793 -2.469 7.577 1.00 98.50 144 ILE A N 1
ATOM 1071 C CA . ILE A 1 144 ? -2.483 -2.435 9.003 1.00 98.50 144 ILE A CA 1
ATOM 1072 C C . ILE A 1 144 ? -3.492 -1.550 9.723 1.00 98.50 144 ILE A C 1
ATOM 1074 O O . ILE A 1 144 ? -3.611 -0.363 9.438 1.00 98.50 144 ILE A O 1
ATOM 1078 N N . TRP A 1 145 ? -4.216 -2.131 10.672 1.00 98.75 145 TRP A N 1
ATOM 1079 C CA . TRP A 1 145 ? -5.041 -1.395 11.623 1.00 98.75 145 TRP A CA 1
ATOM 1080 C C . TRP A 1 145 ? -4.282 -1.234 12.938 1.00 98.75 145 TRP A C 1
ATOM 1082 O O . TRP A 1 145 ? -3.703 -2.205 13.432 1.00 98.75 145 TRP A O 1
ATOM 1092 N N . ARG A 1 146 ? -4.290 -0.025 13.506 1.00 98.62 146 ARG A N 1
ATOM 1093 C CA . ARG A 1 146 ? -3.637 0.315 14.779 1.00 98.62 146 ARG A CA 1
ATOM 1094 C C . ARG A 1 146 ? -4.563 1.135 15.674 1.00 98.62 146 ARG A C 1
ATOM 1096 O O . ARG A 1 146 ? -5.265 2.017 15.184 1.00 98.62 146 ARG A O 1
ATOM 1103 N N . CYS A 1 147 ? -4.522 0.871 16.976 1.00 98.06 147 CYS A N 1
ATOM 1104 C CA . CYS A 1 147 ? -5.186 1.655 18.018 1.00 98.06 147 CYS A CA 1
ATOM 1105 C C . CYS A 1 147 ? -4.247 1.790 19.235 1.00 98.06 147 CYS A C 1
ATOM 1107 O O . CYS A 1 147 ? -4.033 0.787 19.925 1.00 98.06 147 CYS A O 1
ATOM 1109 N N . PRO A 1 148 ? -3.690 2.983 19.530 1.00 97.62 148 PRO A N 1
ATOM 1110 C CA . PRO A 1 148 ? -3.822 4.252 18.789 1.00 97.62 148 PRO A CA 1
ATOM 1111 C C . PRO A 1 148 ? -3.210 4.203 17.371 1.00 97.62 148 PRO A C 1
ATOM 1113 O O . PRO A 1 148 ? -2.514 3.234 17.060 1.00 97.62 148 PRO A O 1
ATOM 1116 N N . PRO A 1 149 ? -3.436 5.205 16.492 1.00 98.00 149 PRO A N 1
ATOM 1117 C CA . PRO A 1 149 ? -2.923 5.212 15.113 1.00 98.00 149 PRO A CA 1
ATOM 1118 C C . PRO A 1 149 ? -1.414 4.965 14.970 1.00 98.00 149 PRO A C 1
ATOM 1120 O O . PRO A 1 149 ? -0.968 4.426 13.959 1.00 98.00 149 PRO A O 1
ATOM 1123 N N . ASP A 1 150 ? -0.634 5.334 15.983 1.00 95.75 150 ASP A N 1
ATOM 1124 C CA . ASP A 1 150 ? 0.823 5.239 16.063 1.00 95.75 150 ASP A CA 1
ATOM 1125 C C . ASP A 1 150 ? 1.315 4.129 17.015 1.00 95.75 150 ASP A C 1
ATOM 1127 O O . ASP A 1 150 ? 2.484 4.117 17.399 1.00 95.75 150 ASP A O 1
ATOM 1131 N N . ALA A 1 151 ? 0.454 3.160 17.364 1.00 97.62 151 ALA A N 1
ATOM 1132 C CA . ALA A 1 151 ? 0.759 2.084 18.318 1.00 97.62 151 ALA A CA 1
ATOM 1133 C C . ALA A 1 151 ? 2.069 1.327 18.020 1.00 97.62 151 ALA A C 1
ATOM 1135 O O . ALA A 1 151 ? 2.787 0.933 18.941 1.00 97.62 151 ALA A O 1
ATOM 1136 N N . ILE A 1 152 ? 2.381 1.130 16.735 1.00 98.38 152 ILE A N 1
ATOM 1137 C CA . ILE A 1 152 ? 3.667 0.611 16.258 1.00 98.38 152 ILE A CA 1
ATOM 1138 C C . ILE A 1 152 ? 4.158 1.429 15.055 1.00 98.38 152 ILE A C 1
ATOM 1140 O O . ILE A 1 152 ? 3.324 1.893 14.262 1.00 98.38 152 ILE A O 1
ATOM 1144 N N . PRO A 1 153 ? 5.486 1.585 14.884 1.00 97.50 153 PRO A N 1
ATOM 1145 C CA . PRO A 1 153 ? 6.051 2.243 13.712 1.00 97.50 153 PRO A CA 1
ATOM 1146 C C . PRO A 1 153 ? 5.834 1.405 12.450 1.00 97.50 153 PRO A C 1
ATOM 1148 O O . PRO A 1 153 ? 5.800 0.172 12.494 1.00 97.50 153 PRO A O 1
ATOM 1151 N N . SER A 1 154 ? 5.745 2.081 11.309 1.00 96.56 154 SER A N 1
ATOM 1152 C CA . SER A 1 154 ? 5.612 1.426 10.011 1.00 96.56 154 SER A CA 1
ATOM 1153 C C . SER A 1 154 ? 6.962 0.886 9.539 1.00 96.56 154 SER A C 1
ATOM 1155 O O . SER A 1 154 ? 7.983 1.577 9.532 1.00 96.56 154 SER A O 1
ATOM 1157 N N . ARG A 1 155 ? 6.978 -0.377 9.116 1.00 95.19 155 ARG A N 1
ATOM 1158 C CA . ARG A 1 155 ? 8.162 -1.116 8.654 1.00 95.19 155 ARG A CA 1
ATOM 1159 C C . ARG A 1 155 ? 7.904 -1.793 7.304 1.00 95.19 155 ARG A C 1
ATOM 1161 O O . ARG A 1 155 ? 8.332 -2.928 7.097 1.00 95.19 155 ARG A O 1
ATOM 1168 N N . PHE A 1 156 ? 7.215 -1.094 6.396 1.00 91.69 156 PHE A N 1
ATOM 1169 C CA . PHE A 1 156 ? 6.912 -1.568 5.041 1.00 91.69 156 PHE A CA 1
ATOM 1170 C C . PHE A 1 156 ? 8.168 -1.909 4.229 1.00 91.69 156 PHE A C 1
ATOM 1172 O O . PHE A 1 156 ? 9.286 -1.477 4.531 1.00 91.69 156 PHE A O 1
ATOM 1179 N N . GLY A 1 157 ? 7.962 -2.721 3.193 1.00 87.19 157 GLY A N 1
ATOM 1180 C CA . GLY A 1 157 ? 9.007 -3.334 2.381 1.00 87.19 157 GLY A CA 1
ATOM 1181 C C . GLY A 1 157 ? 9.177 -4.824 2.678 1.00 87.19 157 GLY A C 1
ATOM 1182 O O . GLY A 1 157 ? 8.266 -5.490 3.177 1.00 87.19 157 GLY A O 1
ATOM 1183 N N . TYR A 1 158 ? 10.362 -5.349 2.356 1.00 86.81 158 TYR A N 1
ATOM 1184 C CA . TYR A 1 158 ? 10.674 -6.774 2.483 1.00 86.81 158 TYR A CA 1
ATOM 1185 C C . TYR A 1 158 ? 10.464 -7.282 3.915 1.00 86.81 158 TYR A C 1
ATOM 1187 O O . TYR A 1 158 ? 10.993 -6.685 4.858 1.00 86.81 158 TYR A O 1
ATOM 1195 N N . ASP A 1 159 ? 9.735 -8.392 4.060 1.00 92.31 159 ASP A N 1
ATOM 1196 C CA . ASP A 1 159 ? 9.444 -9.059 5.341 1.00 92.31 159 ASP A CA 1
ATOM 1197 C C . ASP A 1 159 ? 8.735 -8.147 6.369 1.00 92.31 159 ASP A C 1
ATOM 1199 O O . ASP A 1 159 ? 8.946 -8.231 7.582 1.00 92.31 159 ASP A O 1
ATOM 1203 N N . SER A 1 160 ? 7.924 -7.203 5.878 1.00 95.81 160 SER A N 1
ATOM 1204 C CA . SER A 1 160 ? 7.225 -6.222 6.715 1.00 95.81 160 SER A CA 1
ATOM 1205 C C . SER A 1 160 ? 6.219 -6.848 7.676 1.00 95.81 160 SER A C 1
ATOM 1207 O O . SER A 1 160 ? 6.071 -6.332 8.782 1.00 95.81 160 SER A O 1
ATOM 1209 N N . LEU A 1 161 ? 5.592 -7.981 7.334 1.00 97.75 161 LEU A N 1
ATOM 1210 C CA . LEU A 1 161 ? 4.675 -8.675 8.245 1.00 97.75 161 LEU A CA 1
ATOM 1211 C C . LEU A 1 161 ? 5.382 -9.072 9.541 1.00 97.75 161 LEU A C 1
ATOM 1213 O O . LEU A 1 161 ? 4.937 -8.716 10.634 1.00 97.75 161 LEU A O 1
ATOM 1217 N N . ARG A 1 162 ? 6.532 -9.742 9.412 1.00 97.75 162 ARG A N 1
ATOM 1218 C CA . ARG A 1 162 ? 7.345 -10.166 10.552 1.00 97.75 162 ARG A CA 1
ATOM 1219 C C . ARG A 1 162 ? 7.832 -8.969 11.365 1.00 97.75 162 ARG A C 1
ATOM 1221 O O . ARG A 1 162 ? 7.800 -9.009 12.593 1.00 97.75 162 ARG A O 1
ATOM 1228 N N . LYS A 1 163 ? 8.262 -7.896 10.694 1.00 98.19 163 LYS A N 1
ATOM 1229 C CA . LYS A 1 163 ? 8.714 -6.663 11.359 1.00 98.19 163 LYS A CA 1
ATOM 1230 C C . LYS A 1 163 ? 7.595 -6.019 12.179 1.00 98.19 163 LYS A C 1
ATOM 1232 O O . LYS A 1 163 ? 7.823 -5.672 13.331 1.00 98.19 163 LYS A O 1
ATOM 1237 N N . HIS A 1 164 ? 6.384 -5.910 11.634 1.00 98.50 164 HIS A N 1
ATOM 1238 C CA . HIS A 1 164 ? 5.241 -5.365 12.370 1.00 98.50 164 HIS A CA 1
ATOM 1239 C C . HIS A 1 164 ? 4.826 -6.255 13.552 1.00 98.50 164 HIS A C 1
ATOM 1241 O O . HIS A 1 164 ? 4.517 -5.742 14.627 1.00 98.50 164 HIS A O 1
ATOM 1247 N N . GLN A 1 165 ? 4.860 -7.583 13.391 1.00 98.50 165 GLN A N 1
ATOM 1248 C CA . GLN A 1 165 ? 4.617 -8.518 14.497 1.00 98.50 165 GLN A CA 1
ATOM 1249 C C . GLN A 1 165 ? 5.646 -8.350 15.622 1.00 98.50 165 GLN A C 1
ATOM 1251 O O . GLN A 1 165 ? 5.264 -8.330 16.792 1.00 98.50 165 GLN A O 1
ATOM 1256 N N . ALA A 1 166 ? 6.927 -8.192 15.276 1.00 98.44 166 ALA A N 1
ATOM 1257 C CA . ALA A 1 166 ? 7.991 -7.948 16.245 1.00 98.44 166 ALA A CA 1
ATOM 1258 C C . ALA A 1 166 ? 7.780 -6.626 17.001 1.00 98.44 166 ALA A C 1
ATOM 1260 O O . ALA A 1 166 ? 7.793 -6.627 18.227 1.00 98.44 166 ALA A O 1
ATOM 1261 N N . GLU A 1 167 ? 7.479 -5.529 16.298 1.00 98.50 167 GLU A N 1
ATOM 1262 C CA . GLU A 1 167 ? 7.231 -4.219 16.925 1.00 98.50 167 GLU A CA 1
ATOM 1263 C C . GLU A 1 167 ? 6.036 -4.253 17.900 1.00 98.50 167 GLU A C 1
ATOM 1265 O O . GLU A 1 167 ? 6.067 -3.593 18.944 1.00 98.50 167 GLU A O 1
ATOM 1270 N N . ALA A 1 168 ? 4.993 -5.035 17.589 1.00 98.31 168 ALA A N 1
ATOM 1271 C CA . ALA A 1 168 ? 3.851 -5.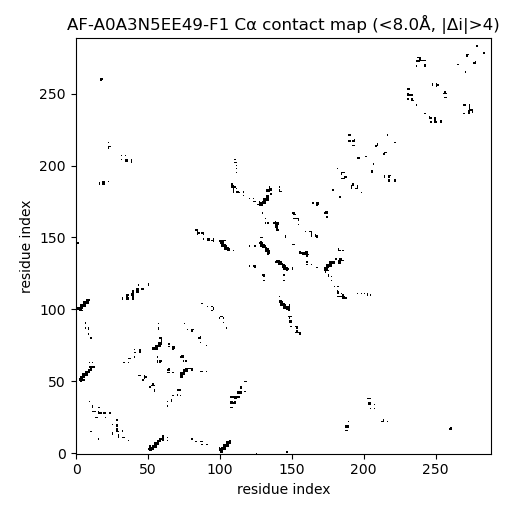234 18.482 1.00 98.31 168 ALA A CA 1
ATOM 1272 C C . ALA A 1 168 ? 4.214 -6.089 19.706 1.00 98.31 168 ALA A C 1
ATOM 1274 O O . ALA A 1 168 ? 3.849 -5.737 20.829 1.00 98.31 168 AL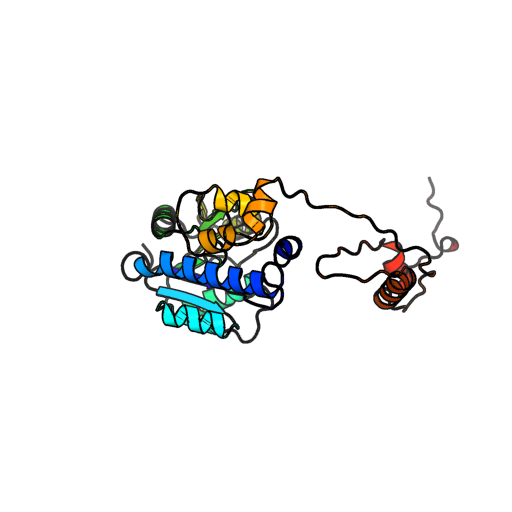A A O 1
ATOM 1275 N N . ALA A 1 169 ? 4.959 -7.180 19.503 1.00 98.38 169 ALA A N 1
ATOM 1276 C CA . ALA A 1 169 ? 5.408 -8.061 20.579 1.00 98.38 169 ALA A CA 1
ATOM 1277 C C . ALA A 1 169 ? 6.341 -7.337 21.562 1.00 98.38 169 ALA A C 1
ATOM 1279 O O . ALA A 1 169 ? 6.149 -7.437 22.772 1.00 98.38 169 ALA A O 1
ATOM 1280 N N . GLU A 1 170 ? 7.294 -6.551 21.054 1.00 98.31 170 GLU A N 1
ATOM 1281 C CA . GLU A 1 170 ? 8.220 -5.744 21.861 1.00 98.31 170 GLU A CA 1
ATOM 1282 C C . GLU A 1 170 ? 7.495 -4.727 22.755 1.00 98.31 170 GLU A C 1
ATOM 1284 O O . GLU A 1 170 ? 7.964 -4.417 23.848 1.00 98.31 170 GLU A O 1
ATOM 1289 N N . ARG A 1 171 ? 6.324 -4.239 22.326 1.00 98.31 171 ARG A N 1
ATOM 1290 C CA . ARG A 1 171 ? 5.477 -3.303 23.089 1.00 98.31 171 ARG A CA 1
ATOM 1291 C C . ARG A 1 171 ? 4.384 -3.986 23.914 1.00 98.31 171 ARG A C 1
ATOM 1293 O O . ARG A 1 171 ? 3.587 -3.295 24.542 1.00 98.31 171 ARG A O 1
ATOM 1300 N N . GLY A 1 172 ? 4.315 -5.319 23.911 1.00 98.19 172 GLY A N 1
ATOM 1301 C CA . GLY A 1 172 ? 3.276 -6.073 24.620 1.00 98.19 172 GLY A CA 1
ATOM 1302 C C . GLY A 1 172 ? 1.855 -5.817 24.099 1.00 98.19 172 GLY A C 1
ATOM 1303 O O . GLY A 1 172 ? 0.892 -5.919 24.858 1.00 98.19 172 GLY A O 1
ATOM 1304 N N . LEU A 1 173 ? 1.712 -5.452 22.822 1.00 98.44 173 LEU A N 1
ATOM 1305 C CA . LEU A 1 173 ? 0.428 -5.137 22.197 1.00 98.44 173 LEU A CA 1
ATOM 1306 C C . LEU A 1 173 ? -0.234 -6.404 21.650 1.00 98.44 173 LEU A C 1
ATOM 1308 O O . LEU A 1 173 ? 0.414 -7.216 20.986 1.00 98.44 173 LEU A O 1
ATOM 1312 N N . ALA A 1 174 ? -1.543 -6.562 21.867 1.00 98.19 174 ALA A N 1
ATOM 1313 C CA . ALA A 1 174 ? -2.274 -7.673 21.277 1.00 98.19 174 ALA A CA 1
ATOM 1314 C C . ALA A 1 174 ? -2.390 -7.457 19.761 1.00 98.19 174 ALA A C 1
ATOM 1316 O O . ALA A 1 174 ? -3.016 -6.503 19.288 1.00 98.19 174 ALA A O 1
ATOM 1317 N N . C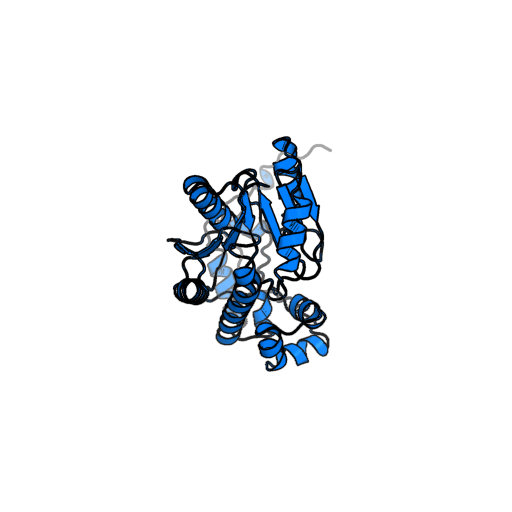YS A 1 175 ? -1.759 -8.360 19.013 1.00 98.50 175 CYS A N 1
ATOM 1318 C CA . CYS A 1 175 ? -1.662 -8.329 17.561 1.00 98.50 175 CYS A CA 1
ATOM 1319 C C . CYS A 1 175 ? -2.407 -9.522 16.951 1.00 98.50 175 CYS A C 1
ATOM 1321 O O . CYS A 1 175 ? -2.322 -10.645 17.451 1.00 98.50 175 CYS A O 1
ATOM 1323 N N . GLY A 1 176 ? -3.157 -9.282 15.879 1.00 98.12 176 GLY A N 1
ATOM 1324 C CA . GLY A 1 176 ? -3.828 -10.312 15.088 1.00 98.12 176 GLY A CA 1
ATOM 1325 C C . GLY A 1 176 ? -3.400 -10.254 13.628 1.00 98.12 176 GLY A C 1
ATOM 1326 O O . GLY A 1 176 ? -3.052 -9.190 13.125 1.00 98.12 176 GLY A O 1
ATOM 1327 N N . VAL A 1 177 ? -3.463 -11.390 12.938 1.00 98.25 177 VAL A N 1
ATOM 1328 C CA . VAL A 1 177 ? -3.263 -11.468 11.486 1.00 98.25 177 VAL A CA 1
ATOM 1329 C C . VAL A 1 177 ? -4.557 -11.956 10.846 1.00 98.25 177 VAL A C 1
ATOM 1331 O O . VAL A 1 177 ? -5.140 -12.937 11.310 1.00 98.25 177 VAL A O 1
ATOM 1334 N N . LEU A 1 178 ? -5.014 -11.270 9.800 1.00 98.00 178 LEU A N 1
ATOM 1335 C CA . LEU A 1 178 ? -6.231 -11.600 9.066 1.00 98.00 178 LEU A CA 1
ATOM 1336 C C . LEU A 1 178 ? -5.942 -11.645 7.565 1.00 98.00 178 LEU A C 1
ATOM 1338 O O . LEU A 1 178 ? -5.757 -10.609 6.933 1.00 98.00 178 LEU A O 1
ATOM 1342 N N . ALA A 1 179 ? -5.970 -12.837 6.974 1.00 97.25 179 ALA A N 1
ATOM 1343 C CA . ALA A 1 179 ? -5.841 -12.991 5.529 1.00 97.25 179 ALA A CA 1
ATOM 1344 C C . ALA A 1 179 ? -7.114 -12.518 4.805 1.00 97.25 179 ALA A C 1
ATOM 1346 O O . ALA A 1 179 ? -8.224 -12.952 5.127 1.00 97.25 179 ALA A O 1
ATOM 1347 N N . ARG A 1 180 ? -6.955 -11.651 3.798 1.00 97.25 180 ARG A N 1
ATOM 1348 C CA . ARG A 1 180 ? -8.042 -11.145 2.946 1.00 97.25 180 ARG A CA 1
ATOM 1349 C C . ARG A 1 180 ? -7.631 -11.246 1.473 1.00 97.25 180 ARG A C 1
ATOM 1351 O O . ARG A 1 180 ? -6.812 -10.440 1.046 1.00 97.25 180 ARG A O 1
ATOM 1358 N N . PRO A 1 181 ? -8.219 -12.152 0.664 1.00 94.06 181 PRO A N 1
ATOM 1359 C CA . PRO A 1 181 ? -7.776 -12.379 -0.718 1.00 94.06 181 PRO A CA 1
ATOM 1360 C C . PRO A 1 181 ? -7.732 -11.122 -1.597 1.00 94.06 181 PRO A C 1
ATOM 1362 O O . PRO A 1 181 ? -6.829 -10.969 -2.405 1.00 94.06 181 PRO A O 1
ATOM 1365 N N . ARG A 1 182 ? -8.684 -10.197 -1.415 1.00 95.62 182 ARG A N 1
ATOM 1366 C CA . ARG A 1 182 ? -8.752 -8.936 -2.173 1.00 95.62 182 ARG A CA 1
ATOM 1367 C C . ARG A 1 182 ? -7.706 -7.896 -1.775 1.00 95.62 182 ARG A C 1
ATOM 1369 O O . ARG A 1 182 ? -7.376 -7.050 -2.591 1.00 95.62 182 ARG A O 1
ATOM 1376 N N . LEU A 1 183 ? -7.235 -7.937 -0.530 1.00 96.44 183 LEU A N 1
ATOM 1377 C CA . LEU A 1 183 ? -6.169 -7.056 -0.045 1.00 96.44 183 LEU A CA 1
ATOM 1378 C C . LEU A 1 183 ? -4.791 -7.696 -0.223 1.00 96.44 183 LEU A C 1
ATOM 1380 O O . LEU A 1 183 ? -3.808 -6.982 -0.329 1.00 96.44 183 LEU A O 1
ATOM 1384 N N . ALA A 1 184 ? -4.711 -9.025 -0.292 1.00 95.00 184 ALA A N 1
ATOM 1385 C CA . ALA A 1 184 ? -3.457 -9.751 -0.474 1.00 95.00 184 ALA A CA 1
ATOM 1386 C C . ALA A 1 184 ? -2.815 -9.542 -1.858 1.00 95.00 184 ALA A C 1
ATOM 1388 O O . ALA A 1 184 ? -1.645 -9.870 -2.022 1.00 95.00 184 ALA A O 1
ATOM 1389 N N . VAL A 1 185 ? -3.573 -9.035 -2.838 1.00 93.31 185 VAL A N 1
ATOM 1390 C CA . VAL A 1 185 ? -3.112 -8.809 -4.214 1.00 93.31 185 VAL A CA 1
ATOM 1391 C C . VAL A 1 185 ? -3.000 -7.309 -4.484 1.00 93.31 185 VAL A C 1
ATOM 1393 O O . VAL A 1 185 ? -3.966 -6.668 -4.905 1.00 93.31 185 VAL A O 1
ATOM 1396 N N . ASP A 1 186 ? -1.819 -6.761 -4.226 1.00 93.12 186 ASP A N 1
ATOM 1397 C CA . ASP A 1 186 ? -1.371 -5.458 -4.710 1.00 93.12 186 ASP A CA 1
ATOM 1398 C C . ASP A 1 186 ? -0.779 -5.600 -6.119 1.00 93.12 186 ASP A C 1
ATOM 1400 O O . ASP A 1 186 ? -0.024 -6.525 -6.391 1.00 93.12 186 ASP A O 1
ATOM 1404 N N . ILE A 1 187 ? -1.144 -4.719 -7.055 1.00 92.69 187 ILE A N 1
ATOM 1405 C CA . ILE A 1 187 ? -0.660 -4.827 -8.442 1.00 92.69 187 ILE A CA 1
ATOM 1406 C C . ILE A 1 187 ? 0.664 -4.096 -8.567 1.00 92.69 187 ILE A C 1
ATOM 1408 O O . ILE A 1 187 ? 0.670 -2.889 -8.813 1.00 92.69 187 ILE A O 1
ATOM 1412 N N . ASP A 1 188 ? 1.779 -4.799 -8.422 1.00 88.44 188 ASP A N 1
ATOM 1413 C CA . ASP A 1 188 ? 3.103 -4.186 -8.377 1.00 88.44 188 ASP A CA 1
ATOM 1414 C C . ASP A 1 188 ? 4.047 -4.718 -9.460 1.00 88.44 188 ASP A C 1
ATOM 1416 O O . ASP A 1 188 ? 4.891 -3.975 -9.961 1.00 88.44 188 ASP A O 1
ATOM 1420 N N . ALA A 1 189 ? 3.875 -5.973 -9.858 1.00 86.12 189 ALA A N 1
ATOM 1421 C CA . ALA A 1 189 ? 4.638 -6.689 -10.864 1.00 86.12 189 ALA A CA 1
ATOM 1422 C C . ALA A 1 189 ? 3.712 -7.461 -11.839 1.00 86.12 189 ALA A C 1
ATOM 1424 O O . ALA A 1 189 ? 2.507 -7.592 -11.603 1.00 86.12 189 ALA A O 1
ATOM 1425 N N . PRO A 1 190 ? 4.236 -7.935 -12.986 1.00 85.56 190 PRO A N 1
ATOM 1426 C CA . PRO A 1 190 ? 3.474 -8.688 -13.987 1.00 85.56 190 PRO A CA 1
ATOM 1427 C C . PRO A 1 190 ? 2.662 -9.865 -13.441 1.00 85.56 190 PRO A C 1
ATOM 1429 O O . PRO A 1 190 ? 1.559 -10.138 -13.914 1.00 85.56 190 PRO A O 1
ATOM 1432 N N . GLU A 1 191 ? 3.203 -10.565 -12.448 1.00 85.00 191 GLU A N 1
ATOM 1433 C CA . GLU A 1 191 ? 2.580 -11.743 -11.849 1.00 85.00 191 GLU A CA 1
ATOM 1434 C C . GLU A 1 191 ? 1.320 -11.355 -11.059 1.00 85.00 191 GLU A C 1
ATOM 1436 O O . GLU A 1 191 ? 0.315 -12.074 -11.083 1.00 85.00 191 GLU A O 1
ATOM 1441 N N . ASP A 1 192 ? 1.331 -10.170 -10.448 1.00 89.50 192 ASP A N 1
ATOM 1442 C CA . ASP A 1 192 ? 0.217 -9.639 -9.665 1.00 89.50 192 ASP A CA 1
ATOM 1443 C C . ASP A 1 192 ? -0.969 -9.252 -10.550 1.00 89.50 192 ASP A C 1
ATOM 1445 O O . ASP A 1 192 ? -2.124 -9.388 -10.147 1.00 89.50 192 ASP A O 1
ATOM 1449 N N . VAL A 1 193 ? -0.712 -8.832 -11.795 1.00 90.88 193 VAL A N 1
ATOM 1450 C CA . VAL A 1 193 ? -1.770 -8.586 -12.787 1.00 90.88 193 VAL A CA 1
ATOM 1451 C C . VAL A 1 193 ? -2.561 -9.870 -13.048 1.00 90.88 193 VAL A C 1
ATOM 1453 O O . VAL A 1 193 ? -3.793 -9.833 -13.086 1.00 90.88 193 VAL A O 1
ATOM 1456 N N . ALA A 1 194 ? -1.881 -11.015 -13.183 1.00 87.19 194 ALA A N 1
ATOM 1457 C CA . ALA A 1 194 ? -2.543 -12.308 -13.367 1.00 87.19 194 ALA A CA 1
ATOM 1458 C C . ALA A 1 194 ? -3.407 -12.656 -12.151 1.00 87.19 194 ALA A C 1
ATOM 1460 O O . ALA A 1 194 ? -4.577 -13.017 -12.297 1.00 87.19 194 ALA A O 1
ATOM 1461 N N . ALA A 1 195 ? -2.829 -12.517 -10.953 1.00 90.12 195 ALA A N 1
ATOM 1462 C CA . ALA A 1 195 ? -3.510 -12.789 -9.694 1.00 90.12 195 ALA A CA 1
ATOM 1463 C C . ALA A 1 195 ? -4.752 -11.899 -9.524 1.00 90.12 195 ALA A C 1
ATOM 1465 O O . ALA A 1 195 ? -5.824 -12.386 -9.164 1.00 90.12 195 ALA A O 1
ATOM 1466 N N . PHE A 1 196 ? -4.645 -10.614 -9.863 1.00 94.44 196 PHE A N 1
ATOM 1467 C CA . PHE A 1 196 ? -5.747 -9.662 -9.795 1.00 94.44 196 PHE A CA 1
ATOM 1468 C C . PHE A 1 196 ? -6.869 -9.992 -10.789 1.00 94.44 196 PHE A C 1
ATOM 1470 O O . PHE A 1 196 ? -8.047 -9.983 -10.423 1.00 94.44 196 PHE A O 1
ATOM 1477 N N . LEU A 1 197 ? -6.530 -10.331 -12.037 1.00 91.56 197 LEU A N 1
ATOM 1478 C CA . LEU A 1 197 ? -7.517 -10.724 -13.050 1.00 91.56 197 LEU A CA 1
ATOM 1479 C C . LEU A 1 197 ? -8.229 -12.045 -12.697 1.00 91.56 197 LEU A C 1
ATOM 1481 O O . LEU A 1 197 ? -9.375 -12.251 -13.111 1.00 91.56 197 LEU A O 1
ATOM 1485 N N . ALA A 1 198 ? -7.596 -12.909 -11.898 1.00 90.94 198 ALA A N 1
ATOM 1486 C CA . ALA A 1 198 ? -8.194 -14.141 -11.388 1.00 90.94 198 ALA A CA 1
ATOM 1487 C C . ALA A 1 198 ? -9.179 -13.922 -10.221 1.00 90.94 198 ALA A C 1
ATOM 1489 O O . ALA A 1 198 ? -10.036 -14.776 -9.983 1.00 90.94 198 ALA A O 1
ATOM 1490 N N . LEU A 1 199 ? -9.101 -12.795 -9.499 1.00 92.62 199 LEU A N 1
ATOM 1491 C CA . LEU A 1 199 ? -10.080 -12.466 -8.458 1.00 92.62 199 LEU A CA 1
ATOM 1492 C C . LEU A 1 199 ? -11.475 -12.239 -9.069 1.00 92.62 199 LEU A C 1
ATOM 1494 O O . LEU A 1 199 ? -11.586 -11.788 -10.204 1.00 92.62 199 LEU A O 1
ATOM 1498 N N . PRO A 1 200 ? -12.575 -12.511 -8.350 1.00 90.12 200 PRO A N 1
ATOM 1499 C CA . PRO A 1 200 ? -13.905 -12.148 -8.821 1.00 90.12 200 PRO A CA 1
ATOM 1500 C C . PRO A 1 200 ? -14.170 -10.650 -8.623 1.00 90.12 200 PRO A C 1
ATOM 1502 O O . PRO A 1 200 ? -13.791 -10.067 -7.605 1.00 90.12 200 PRO A O 1
ATOM 1505 N N . GLY A 1 201 ? -14.922 -10.051 -9.544 1.00 88.88 201 GLY A N 1
ATOM 1506 C CA . GLY A 1 201 ? -15.400 -8.674 -9.433 1.00 88.88 201 GLY A CA 1
ATOM 1507 C C . GLY A 1 201 ? -15.054 -7.833 -10.651 1.00 88.88 201 GLY A C 1
ATOM 1508 O O . GLY A 1 201 ? -14.211 -8.201 -11.459 1.00 88.88 201 GLY A O 1
ATOM 1509 N N . GLU A 1 202 ? -15.721 -6.691 -10.760 1.00 91.50 202 GLU A N 1
ATOM 1510 C CA . GLU A 1 202 ? -15.575 -5.770 -11.877 1.00 91.50 202 GLU A CA 1
ATOM 1511 C C . GLU A 1 202 ? -15.120 -4.413 -11.340 1.00 91.50 202 GLU A C 1
ATOM 1513 O O . GLU A 1 202 ? -15.820 -3.801 -10.532 1.00 91.50 202 GLU A O 1
ATOM 1518 N N . THR A 1 203 ? -13.945 -3.951 -11.764 1.00 96.12 203 THR A N 1
ATOM 1519 C CA . THR A 1 203 ? -13.369 -2.666 -11.341 1.00 96.12 203 THR A CA 1
ATOM 1520 C C . THR A 1 203 ? -12.889 -1.881 -12.558 1.00 96.12 203 THR A C 1
ATOM 1522 O O . THR A 1 203 ? -12.722 -2.444 -13.644 1.00 96.12 203 THR A O 1
ATOM 1525 N N . ARG A 1 204 ? -12.652 -0.571 -12.416 1.00 96.25 204 ARG A N 1
ATOM 1526 C CA . ARG A 1 204 ? -12.094 0.220 -13.524 1.00 96.25 204 ARG A CA 1
ATOM 1527 C C . ARG A 1 204 ? -10.706 -0.285 -13.905 1.00 96.25 204 ARG A C 1
ATOM 1529 O O . ARG A 1 204 ? -10.382 -0.312 -15.087 1.00 96.25 204 ARG A O 1
ATOM 1536 N N . THR A 1 205 ? -9.932 -0.736 -12.923 1.00 96.00 205 THR A N 1
ATOM 1537 C CA . THR A 1 205 ? -8.601 -1.316 -13.104 1.00 96.00 205 THR A CA 1
ATOM 1538 C C . THR A 1 205 ? -8.669 -2.600 -13.918 1.00 96.00 205 THR A C 1
ATOM 1540 O O . THR A 1 205 ? -7.883 -2.764 -14.845 1.00 96.00 205 THR A O 1
ATOM 1543 N N . ARG A 1 206 ? -9.638 -3.484 -13.641 1.00 95.25 206 ARG A N 1
ATOM 1544 C CA . ARG A 1 206 ? -9.863 -4.685 -14.459 1.00 95.25 206 ARG A CA 1
ATOM 1545 C C . ARG A 1 206 ? -10.120 -4.318 -15.911 1.00 95.25 206 ARG A C 1
ATOM 1547 O O . ARG A 1 206 ? -9.394 -4.789 -16.778 1.00 95.25 206 ARG A O 1
ATOM 1554 N N . ARG A 1 207 ? -11.083 -3.427 -16.166 1.00 94.38 207 ARG A N 1
ATOM 1555 C CA . ARG A 1 207 ? -11.382 -2.975 -17.534 1.00 94.38 207 ARG A CA 1
ATOM 1556 C C . ARG A 1 207 ? -10.148 -2.392 -18.192 1.00 94.38 207 ARG A C 1
ATOM 1558 O O . ARG A 1 207 ? -9.849 -2.737 -19.325 1.00 94.38 207 ARG A O 1
ATOM 1565 N N . PHE A 1 208 ? -9.426 -1.531 -17.485 1.00 93.94 208 PHE A N 1
ATOM 1566 C CA . PHE A 1 208 ? -8.213 -0.911 -17.994 1.00 93.94 208 PHE A CA 1
ATOM 1567 C C . PHE A 1 208 ? -7.171 -1.955 -18.417 1.00 93.94 208 PHE A C 1
ATOM 1569 O O . PHE A 1 208 ? -6.670 -1.893 -19.535 1.00 93.94 208 PHE A O 1
ATOM 1576 N N . LEU A 1 209 ? -6.905 -2.948 -17.565 1.00 91.75 209 LEU A N 1
ATOM 1577 C CA . LEU A 1 209 ? -5.956 -4.021 -17.858 1.00 91.75 209 LEU A CA 1
ATOM 1578 C C . LEU A 1 209 ? -6.433 -4.907 -19.016 1.00 91.75 209 LEU A C 1
ATOM 1580 O O . LEU A 1 209 ? -5.639 -5.239 -19.891 1.00 91.75 209 LEU A O 1
ATOM 1584 N N . GLU A 1 210 ? -7.721 -5.246 -19.070 1.00 88.62 210 GLU A N 1
ATOM 1585 C CA . GLU A 1 210 ? -8.313 -6.065 -20.138 1.00 88.62 210 GLU A CA 1
ATOM 1586 C C . GLU A 1 210 ? -8.327 -5.375 -21.507 1.00 88.62 210 GLU A C 1
ATOM 1588 O O . GLU A 1 210 ? -8.204 -6.056 -22.523 1.00 88.62 210 GLU A O 1
ATOM 1593 N N . HIS A 1 211 ? -8.456 -4.046 -21.539 1.00 85.50 211 HIS A N 1
ATOM 1594 C CA . HIS A 1 211 ? -8.383 -3.246 -22.768 1.00 85.50 211 HIS A CA 1
ATOM 1595 C C . HIS A 1 211 ? -6.945 -2.876 -23.155 1.00 85.50 211 HIS A C 1
ATOM 1597 O O . HIS A 1 211 ? -6.728 -2.313 -24.227 1.00 85.50 211 HIS A O 1
ATOM 1603 N N . SER A 1 212 ? -5.968 -3.181 -22.301 1.00 79.00 212 SER A N 1
ATOM 1604 C CA . SER A 1 212 ? -4.548 -3.054 -22.619 1.00 79.00 212 SER A CA 1
ATOM 1605 C C . SER A 1 212 ? -3.982 -4.384 -23.129 1.00 79.00 212 SER A C 1
ATOM 1607 O O . SER A 1 212 ? -4.486 -5.457 -22.790 1.00 79.00 212 SER A O 1
ATOM 1609 N N . GLU A 1 213 ? -2.891 -4.346 -23.898 1.00 73.81 213 GLU A N 1
ATOM 1610 C CA . GLU A 1 213 ? -2.209 -5.568 -24.368 1.00 73.81 213 GLU A CA 1
ATOM 1611 C C . GLU A 1 213 ? -1.651 -6.428 -23.212 1.00 73.81 213 GLU A C 1
ATOM 1613 O O . GLU A 1 213 ? -1.365 -7.613 -23.388 1.00 73.81 213 GLU A O 1
ATOM 1618 N N . VAL A 1 214 ? -1.577 -5.866 -22.001 1.00 72.69 214 VAL A N 1
ATOM 1619 C CA . VAL A 1 214 ? -1.088 -6.505 -20.769 1.00 72.69 214 VAL A CA 1
ATOM 1620 C C . VAL A 1 214 ? -1.845 -7.783 -20.445 1.00 72.69 214 VAL A C 1
ATOM 1622 O O . VAL A 1 214 ? -1.230 -8.805 -20.152 1.00 72.69 214 VAL A O 1
ATOM 1625 N N . ALA A 1 215 ? -3.181 -7.762 -20.494 1.00 70.25 215 ALA A N 1
ATOM 1626 C CA . ALA A 1 215 ? -3.963 -8.935 -20.115 1.00 70.25 215 ALA A CA 1
ATOM 1627 C C . ALA A 1 215 ? -3.732 -10.109 -21.079 1.00 70.25 215 ALA A C 1
ATOM 1629 O O . ALA A 1 215 ? -3.821 -11.262 -20.663 1.00 70.25 215 ALA A O 1
ATOM 1630 N N . ALA A 1 216 ? -3.430 -9.844 -22.354 1.00 68.81 216 ALA A N 1
ATOM 1631 C CA . ALA A 1 216 ? -3.022 -10.882 -23.299 1.00 68.81 216 ALA A CA 1
ATOM 1632 C C . ALA A 1 216 ? -1.617 -11.411 -22.959 1.00 68.81 216 ALA A C 1
ATOM 1634 O O . ALA A 1 216 ? -1.464 -12.603 -22.715 1.00 68.81 216 ALA A O 1
ATOM 1635 N N . GLN A 1 217 ? -0.632 -10.519 -22.805 1.00 68.69 217 GLN A N 1
ATOM 1636 C CA . GLN A 1 217 ? 0.762 -10.877 -22.499 1.00 68.69 217 GLN A CA 1
ATOM 1637 C C . GLN A 1 217 ? 0.915 -11.675 -21.193 1.00 68.69 217 GLN A C 1
ATOM 1639 O O . GLN A 1 217 ? 1.723 -12.598 -21.104 1.00 68.69 217 GLN A O 1
ATOM 1644 N N . VAL A 1 218 ? 0.127 -11.339 -20.171 1.00 73.25 218 VAL A N 1
ATOM 1645 C CA . VAL A 1 218 ? 0.133 -12.036 -18.881 1.00 73.25 218 VAL A CA 1
ATOM 1646 C C . VAL A 1 218 ? -0.558 -13.403 -18.980 1.00 73.25 218 VAL A C 1
ATOM 1648 O O . VAL A 1 218 ? -0.046 -14.377 -18.426 1.00 73.25 218 VAL A O 1
ATOM 1651 N N . ARG A 1 219 ? -1.674 -13.513 -19.725 1.00 68.38 219 ARG A N 1
ATOM 1652 C CA . ARG A 1 219 ? -2.378 -14.792 -19.966 1.00 68.38 219 ARG A CA 1
ATOM 1653 C C . ARG A 1 219 ? -1.553 -15.777 -20.788 1.00 68.38 219 ARG A C 1
ATOM 1655 O O . ARG A 1 219 ? -1.588 -16.969 -20.493 1.00 68.38 219 ARG A O 1
ATOM 1662 N N . ASP A 1 220 ? -0.758 -15.278 -21.728 1.00 63.81 220 ASP A N 1
ATOM 1663 C CA . ASP A 1 220 ? 0.166 -16.083 -22.534 1.00 63.81 220 ASP A CA 1
ATOM 1664 C C . ASP A 1 220 ? 1.407 -16.539 -21.740 1.00 63.81 220 ASP A C 1
ATOM 1666 O O . ASP A 1 220 ? 2.310 -17.185 -22.272 1.00 63.81 220 ASP A O 1
ATOM 1670 N N . GLY A 1 221 ? 1.427 -16.257 -20.432 1.00 61.53 221 GLY A N 1
ATOM 1671 C CA . GLY A 1 221 ? 2.467 -16.675 -19.515 1.00 61.53 221 GLY A CA 1
ATOM 1672 C C . GLY A 1 221 ? 3.681 -15.777 -19.637 1.00 61.53 221 GLY A C 1
ATOM 1673 O O . GLY A 1 221 ? 4.741 -16.248 -20.042 1.00 61.53 221 GLY A O 1
ATOM 1674 N N . TYR A 1 222 ? 3.540 -14.505 -19.247 1.00 61.34 222 TYR A N 1
ATOM 1675 C CA . TYR A 1 222 ? 4.679 -13.600 -19.116 1.00 61.34 222 TYR A CA 1
ATOM 1676 C C . TYR A 1 222 ? 5.819 -14.310 -18.366 1.00 61.34 222 TYR A C 1
ATOM 1678 O O . TYR A 1 222 ? 5.680 -14.759 -17.224 1.00 61.34 222 TYR A O 1
ATOM 1686 N N . ARG A 1 223 ? 6.947 -14.478 -19.057 1.00 62.16 223 ARG A N 1
ATOM 1687 C CA . ARG A 1 223 ? 8.182 -15.030 -18.506 1.00 62.16 223 ARG A CA 1
ATOM 1688 C C . ARG A 1 223 ? 9.180 -13.882 -18.460 1.00 62.16 223 ARG A C 1
ATOM 1690 O O . ARG A 1 223 ? 9.580 -13.426 -19.533 1.00 62.16 223 ARG A O 1
ATOM 1697 N N . PRO A 1 224 ? 9.593 -13.407 -17.272 1.00 60.47 224 PRO A N 1
ATOM 1698 C CA . PRO A 1 224 ? 10.626 -12.388 -17.201 1.00 60.47 224 PRO A CA 1
ATOM 1699 C C . PRO A 1 224 ? 11.880 -12.920 -17.899 1.00 60.47 224 PRO A C 1
ATOM 1701 O O . PRO A 1 224 ? 12.375 -14.008 -17.590 1.00 60.47 224 PRO A O 1
ATOM 1704 N N . ARG A 1 225 ? 12.376 -12.176 -18.888 1.00 64.31 225 ARG A N 1
ATOM 1705 C CA . ARG A 1 225 ? 13.598 -12.536 -19.603 1.00 64.31 225 ARG A CA 1
ATOM 1706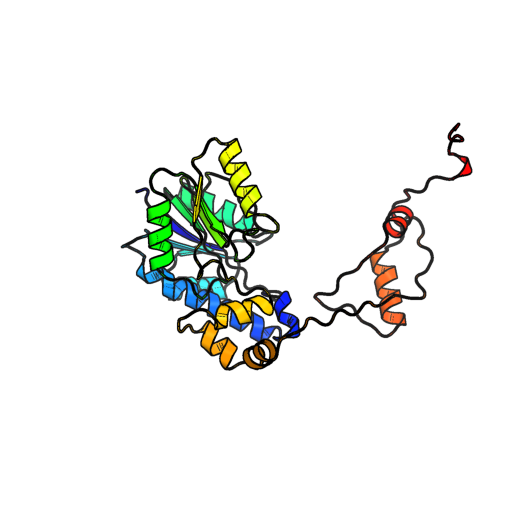 C C . ARG A 1 225 ? 14.783 -12.029 -18.791 1.00 64.31 225 ARG A C 1
ATOM 1708 O O . ARG A 1 225 ? 15.036 -10.832 -18.755 1.00 64.31 225 ARG A O 1
ATOM 1715 N N . LEU A 1 226 ? 15.506 -12.938 -18.139 1.00 74.12 226 LEU A N 1
ATOM 1716 C CA . LEU A 1 226 ? 16.777 -12.605 -17.499 1.00 74.12 226 LEU A CA 1
ATOM 1717 C C . LEU A 1 226 ? 17.883 -12.572 -18.560 1.00 74.12 226 LEU A C 1
ATOM 1719 O O . LEU A 1 226 ? 18.188 -13.595 -19.174 1.00 74.12 226 LEU A O 1
ATOM 1723 N N . SER A 1 227 ? 18.501 -11.411 -18.748 1.00 77.62 227 SER A N 1
ATOM 1724 C CA . SER A 1 227 ? 19.734 -11.249 -19.519 1.00 77.62 227 SER A CA 1
ATOM 1725 C C . SER A 1 227 ? 20.877 -10.868 -18.587 1.00 77.62 227 SER A C 1
ATOM 1727 O O . SER A 1 227 ? 20.783 -9.897 -17.841 1.00 77.62 227 SER A O 1
ATOM 1729 N N . LEU A 1 228 ? 21.962 -11.639 -18.633 1.00 87.31 228 LEU A N 1
ATOM 1730 C CA . LEU A 1 228 ? 23.199 -11.344 -17.917 1.00 87.31 228 LEU A CA 1
ATOM 1731 C C . LEU A 1 228 ? 24.197 -10.772 -18.917 1.00 87.31 228 LEU A C 1
ATOM 1733 O O . LEU A 1 228 ? 24.671 -11.491 -19.797 1.00 87.31 228 LEU A O 1
ATOM 1737 N N . LEU A 1 229 ? 24.507 -9.487 -18.776 1.00 86.94 229 LEU A N 1
ATOM 1738 C CA . LEU A 1 229 ? 25.479 -8.805 -19.615 1.00 86.94 229 LEU A CA 1
ATOM 1739 C C . LEU A 1 229 ? 26.760 -8.566 -18.815 1.00 86.94 229 LEU A C 1
ATOM 1741 O O . LEU A 1 229 ? 26.781 -7.796 -17.857 1.00 86.94 229 LEU A O 1
ATOM 1745 N N . GLY A 1 230 ? 27.840 -9.242 -19.204 1.00 89.94 230 GLY A N 1
ATOM 1746 C CA . GLY A 1 230 ? 29.169 -8.867 -18.735 1.00 89.94 230 GLY A CA 1
ATOM 1747 C C . GLY A 1 230 ? 29.579 -7.542 -19.372 1.00 89.94 230 GLY A C 1
ATOM 1748 O O . GLY A 1 230 ? 29.333 -7.343 -20.557 1.00 89.94 230 GLY A O 1
ATOM 1749 N N . ILE A 1 231 ? 30.224 -6.660 -18.606 1.00 90.31 231 ILE A N 1
ATOM 1750 C CA . ILE A 1 231 ? 30.777 -5.396 -19.111 1.00 90.31 231 ILE A CA 1
ATOM 1751 C C . ILE A 1 231 ? 32.285 -5.601 -19.351 1.00 90.31 231 ILE A C 1
ATOM 1753 O O . ILE A 1 231 ? 33.085 -5.432 -18.423 1.00 90.31 231 ILE A O 1
ATOM 1757 N N . PRO A 1 232 ? 32.707 -6.052 -20.549 1.00 86.81 232 PRO A N 1
ATOM 1758 C CA . PRO A 1 232 ? 34.114 -6.278 -20.846 1.00 86.81 232 PRO A CA 1
ATOM 1759 C C . PRO A 1 232 ? 34.890 -4.959 -20.921 1.00 86.81 232 PRO A C 1
ATOM 1761 O O . PRO A 1 232 ? 34.343 -3.887 -21.167 1.00 86.81 232 PRO A O 1
ATOM 1764 N N . GLY A 1 233 ? 36.209 -5.040 -20.735 1.00 83.25 233 GLY A N 1
ATOM 1765 C CA . GLY A 1 233 ? 37.089 -3.881 -20.901 1.00 83.25 233 GLY A CA 1
ATOM 1766 C C . GLY A 1 233 ? 36.969 -2.825 -19.798 1.00 83.25 233 GLY A C 1
ATOM 1767 O O . GLY A 1 233 ? 37.374 -1.680 -20.019 1.00 83.25 233 GLY A O 1
ATOM 1768 N N . MET A 1 234 ? 36.429 -3.180 -18.628 1.00 89.50 234 MET A N 1
ATOM 1769 C CA . MET A 1 234 ? 36.548 -2.359 -17.421 1.00 89.50 234 MET A CA 1
ATOM 1770 C C . MET A 1 234 ? 38.030 -2.169 -17.057 1.00 89.50 234 MET A C 1
ATOM 1772 O O . MET A 1 234 ? 38.762 -3.162 -17.003 1.00 89.50 234 MET A O 1
ATOM 1776 N N . PRO A 1 235 ? 38.489 -0.927 -16.819 1.00 86.50 235 PRO A N 1
ATOM 1777 C CA . PRO A 1 235 ? 39.861 -0.682 -16.399 1.00 86.50 235 PRO A CA 1
ATOM 1778 C C . PRO A 1 235 ? 40.087 -1.166 -14.964 1.00 86.50 235 PRO A C 1
ATOM 1780 O O . PRO A 1 235 ? 39.147 -1.401 -14.199 1.00 86.50 235 PRO A O 1
ATOM 1783 N N . GLU A 1 236 ? 41.354 -1.294 -14.580 1.00 90.69 236 GLU A N 1
ATOM 1784 C CA . GLU A 1 236 ? 41.690 -1.480 -13.175 1.00 90.69 236 GLU A CA 1
ATOM 1785 C C . GLU A 1 236 ? 41.293 -0.235 -12.372 1.00 90.69 236 GLU A C 1
ATOM 1787 O O . GLU A 1 236 ? 41.657 0.883 -12.727 1.00 90.69 236 GLU A O 1
ATOM 1792 N N . VAL A 1 237 ? 40.533 -0.447 -11.295 1.00 93.12 237 VAL A N 1
ATOM 1793 C CA . VAL A 1 237 ? 40.075 0.629 -10.414 1.00 93.12 237 VAL A CA 1
ATOM 1794 C C . VAL A 1 237 ? 41.164 0.978 -9.407 1.00 93.12 237 VAL A C 1
ATOM 1796 O O . VAL A 1 237 ? 41.650 0.103 -8.690 1.00 93.12 237 VAL A O 1
ATOM 1799 N N . ALA A 1 238 ? 41.524 2.253 -9.351 1.00 91.81 238 ALA A N 1
ATOM 1800 C CA . ALA A 1 238 ? 42.438 2.837 -8.380 1.00 91.81 238 ALA A CA 1
ATOM 1801 C C . ALA A 1 238 ? 41.674 3.580 -7.272 1.00 91.81 238 ALA A C 1
ATOM 1803 O O . ALA A 1 238 ? 40.491 3.898 -7.408 1.00 91.81 238 ALA A O 1
ATOM 1804 N N . GLU A 1 239 ? 42.371 3.863 -6.174 1.00 94.38 239 GLU A N 1
ATOM 1805 C CA . GLU A 1 239 ? 41.836 4.640 -5.056 1.00 94.38 239 GLU A CA 1
ATOM 1806 C C . GLU A 1 239 ? 41.338 6.020 -5.513 1.00 94.38 239 GLU A C 1
ATOM 1808 O O . GLU A 1 239 ? 41.965 6.687 -6.338 1.00 94.38 239 GLU A O 1
ATOM 1813 N N . GLY A 1 240 ? 40.180 6.430 -4.994 1.00 92.38 240 GLY A N 1
ATOM 1814 C CA . GLY A 1 240 ? 39.547 7.713 -5.294 1.00 92.38 240 GLY A CA 1
ATOM 1815 C C . GLY A 1 240 ? 38.842 7.788 -6.651 1.00 92.38 240 GLY A C 1
ATOM 1816 O O . GLY A 1 240 ? 38.274 8.831 -6.972 1.00 92.38 240 GLY A O 1
ATOM 1817 N N . GLN A 1 241 ? 38.852 6.721 -7.457 1.00 93.94 241 GLN A N 1
ATOM 1818 C CA . GLN A 1 241 ? 38.158 6.722 -8.744 1.00 93.94 241 GLN A CA 1
ATOM 1819 C C . GLN A 1 241 ? 36.642 6.561 -8.598 1.00 93.94 241 GLN A C 1
ATOM 1821 O O . GLN A 1 241 ? 36.146 5.746 -7.818 1.00 93.94 241 GLN A O 1
ATOM 1826 N N . ASP A 1 242 ? 35.905 7.300 -9.429 1.00 94.44 242 ASP A N 1
ATOM 1827 C CA . ASP A 1 242 ? 34.455 7.180 -9.548 1.00 94.44 242 ASP A CA 1
ATOM 1828 C C . ASP A 1 242 ? 34.084 5.896 -10.306 1.00 94.44 242 ASP A C 1
ATOM 1830 O O . ASP A 1 242 ? 34.097 5.824 -11.538 1.00 94.44 242 ASP A O 1
ATOM 1834 N N . VAL A 1 243 ? 33.743 4.862 -9.540 1.00 93.31 243 VAL A N 1
ATOM 1835 C CA . VAL A 1 243 ? 33.325 3.558 -10.064 1.00 93.31 243 VAL A CA 1
ATOM 1836 C C . VAL A 1 243 ? 32.081 3.675 -10.947 1.00 93.31 243 VAL A C 1
ATOM 1838 O O . VAL A 1 243 ? 31.985 2.962 -11.945 1.00 93.31 243 VAL A O 1
ATOM 1841 N N . ALA A 1 244 ? 31.141 4.567 -10.621 1.00 91.81 244 ALA A N 1
ATOM 1842 C CA . ALA A 1 244 ? 29.920 4.724 -11.403 1.00 91.81 244 ALA A CA 1
ATOM 1843 C C . ALA A 1 244 ? 30.238 5.293 -12.791 1.00 91.81 244 ALA A C 1
ATOM 1845 O O . ALA A 1 244 ? 29.779 4.747 -13.795 1.00 91.81 244 ALA A O 1
ATOM 1846 N N . ALA A 1 245 ? 31.089 6.320 -12.860 1.00 92.62 245 ALA A N 1
ATOM 1847 C CA . ALA A 1 245 ? 31.544 6.885 -14.129 1.00 92.62 245 ALA A CA 1
ATOM 1848 C C . ALA A 1 245 ? 32.285 5.847 -14.991 1.00 92.62 245 ALA A C 1
ATOM 1850 O O . ALA A 1 245 ? 32.027 5.747 -16.192 1.00 92.62 245 ALA A O 1
ATOM 1851 N N . LEU A 1 246 ? 33.158 5.033 -14.385 1.00 93.56 246 LEU A N 1
ATOM 1852 C CA . LEU A 1 246 ? 33.878 3.968 -15.094 1.00 93.56 246 LEU A CA 1
ATOM 1853 C C . LEU A 1 246 ? 32.933 2.910 -15.675 1.00 93.56 246 LEU A C 1
ATOM 1855 O O . LEU A 1 246 ? 33.127 2.470 -16.809 1.00 93.56 246 LEU A O 1
ATOM 1859 N N . ILE A 1 247 ? 31.904 2.520 -14.917 1.00 92.56 247 ILE A N 1
ATOM 1860 C CA . ILE A 1 247 ? 30.900 1.561 -15.384 1.00 92.56 247 ILE A CA 1
ATOM 1861 C C . ILE A 1 247 ? 30.100 2.150 -16.547 1.00 92.56 247 ILE A C 1
ATOM 1863 O O . ILE A 1 247 ? 29.970 1.489 -17.573 1.00 92.56 247 ILE A O 1
ATOM 1867 N N . LEU A 1 248 ? 29.627 3.395 -16.434 1.00 91.62 248 LEU A N 1
ATOM 1868 C CA . LEU A 1 248 ? 28.872 4.059 -17.503 1.00 91.62 248 LEU A CA 1
ATOM 1869 C C . LEU A 1 248 ? 29.676 4.138 -18.808 1.00 91.62 248 LEU A C 1
ATOM 1871 O O . LEU A 1 248 ? 29.171 3.759 -19.861 1.00 91.62 248 LEU A O 1
ATOM 1875 N N . GLN A 1 249 ? 30.951 4.529 -18.732 1.00 91.94 249 GLN A N 1
ATOM 1876 C CA . GLN A 1 249 ? 31.843 4.571 -19.898 1.00 91.94 249 GLN A CA 1
ATOM 1877 C C . GLN A 1 249 ? 32.086 3.188 -20.516 1.00 91.94 249 GLN A C 1
ATOM 1879 O O . GLN A 1 249 ? 32.297 3.058 -21.722 1.00 91.94 249 GLN A O 1
ATOM 1884 N N . ALA A 1 250 ? 32.135 2.132 -19.703 1.00 91.69 250 ALA A N 1
ATOM 1885 C CA . ALA A 1 250 ? 32.322 0.776 -20.204 1.00 91.69 250 ALA A CA 1
ATOM 1886 C C . ALA A 1 250 ? 31.051 0.215 -20.858 1.00 91.69 250 ALA A C 1
ATOM 1888 O O . ALA A 1 250 ? 31.157 -0.450 -21.885 1.00 91.69 250 ALA A O 1
ATOM 1889 N N . VAL A 1 251 ? 29.875 0.537 -20.313 1.00 91.81 251 VAL A N 1
ATOM 1890 C CA . VAL A 1 251 ? 28.569 0.221 -20.914 1.00 91.81 251 VAL A CA 1
ATOM 1891 C C . VAL A 1 251 ? 28.411 0.928 -22.265 1.00 91.81 251 VAL A C 1
ATOM 1893 O O . VAL A 1 251 ? 28.080 0.289 -23.260 1.00 91.81 251 VAL A O 1
ATOM 1896 N N . GLU A 1 252 ? 28.761 2.213 -22.342 1.00 90.25 252 GLU A N 1
ATOM 1897 C CA . GLU A 1 252 ? 28.696 2.976 -23.594 1.00 90.25 252 GLU A CA 1
ATOM 1898 C C . GLU A 1 252 ? 29.631 2.400 -24.675 1.00 90.25 252 GLU A C 1
ATOM 1900 O O . GLU A 1 252 ? 29.248 2.272 -25.837 1.00 90.25 252 GLU A O 1
ATOM 1905 N N . ARG A 1 253 ? 30.845 1.966 -24.299 1.00 89.38 253 ARG A N 1
ATOM 1906 C CA . ARG A 1 253 ? 31.810 1.355 -25.236 1.00 89.38 253 ARG A CA 1
ATOM 1907 C C . ARG A 1 253 ? 31.320 0.065 -25.884 1.00 89.38 253 ARG A C 1
ATOM 1909 O O . ARG A 1 253 ? 31.765 -0.245 -26.987 1.00 89.38 253 ARG A O 1
ATOM 1916 N N . ILE A 1 254 ? 30.452 -0.691 -25.215 1.00 90.88 254 ILE A N 1
ATOM 1917 C CA . ILE A 1 254 ? 29.867 -1.913 -25.784 1.00 90.88 254 ILE A CA 1
ATOM 1918 C C . ILE A 1 254 ? 28.575 -1.641 -26.564 1.00 90.88 254 ILE A C 1
ATOM 1920 O O . ILE A 1 254 ? 27.946 -2.584 -27.031 1.00 90.88 254 ILE A O 1
ATOM 1924 N N . GLY A 1 255 ? 28.215 -0.367 -26.757 1.00 88.25 255 GLY A N 1
ATOM 1925 C CA . GLY A 1 255 ? 27.025 0.039 -27.502 1.00 88.25 255 GLY A CA 1
ATOM 1926 C C . GLY A 1 255 ? 25.722 -0.168 -26.733 1.00 88.25 255 GLY A C 1
ATOM 1927 O O . GLY A 1 255 ? 24.660 -0.192 -27.347 1.00 88.25 255 GLY A O 1
ATOM 1928 N N . GLU A 1 256 ? 25.804 -0.321 -25.414 1.00 88.81 256 GLU A N 1
ATOM 1929 C CA . GLU A 1 256 ? 24.657 -0.545 -24.539 1.00 88.81 256 GLU A CA 1
ATOM 1930 C C . GLU A 1 256 ? 24.365 0.711 -23.713 1.00 88.81 256 GLU A C 1
ATOM 1932 O O . GLU A 1 256 ? 25.182 1.630 -23.610 1.00 88.81 256 GLU A O 1
ATOM 1937 N N . SER A 1 257 ? 23.182 0.762 -23.108 1.00 87.31 257 SER A N 1
ATOM 1938 C CA . SER A 1 257 ? 22.806 1.816 -22.168 1.00 87.31 257 SER A CA 1
ATOM 1939 C C . SER A 1 257 ? 22.030 1.230 -20.996 1.00 87.31 257 SER A C 1
ATOM 1941 O O . SER A 1 257 ? 21.236 0.308 -21.162 1.00 87.31 257 SER A O 1
ATOM 1943 N N . LEU A 1 258 ? 22.276 1.756 -19.792 1.00 84.56 258 LEU A N 1
ATOM 1944 C CA . LEU A 1 258 ? 21.550 1.324 -18.600 1.00 84.56 258 LEU A CA 1
ATOM 1945 C C . LEU A 1 258 ? 20.116 1.847 -18.640 1.00 84.56 258 LEU A C 1
ATOM 1947 O O . LEU A 1 258 ? 19.883 3.051 -18.783 1.00 84.56 258 LEU A O 1
ATOM 1951 N N . GLN A 1 259 ? 19.163 0.946 -18.456 1.00 79.12 259 GLN A N 1
ATOM 1952 C CA . GLN A 1 259 ? 17.743 1.248 -18.406 1.00 79.12 259 GLN A CA 1
ATOM 1953 C C . GLN A 1 259 ? 17.221 1.267 -16.969 1.00 79.12 259 GLN A C 1
ATOM 1955 O O . GLN A 1 259 ? 17.800 0.716 -16.030 1.00 79.12 259 GLN A O 1
ATOM 1960 N N . SER A 1 260 ? 16.079 1.928 -16.778 1.00 61.97 260 SER A N 1
ATOM 1961 C CA . SER A 1 260 ? 15.391 1.891 -15.491 1.00 61.97 260 SER A CA 1
ATOM 1962 C C . SER A 1 260 ? 14.883 0.473 -15.223 1.00 61.97 260 SER A C 1
ATOM 1964 O O . SER A 1 260 ? 14.064 -0.038 -15.979 1.00 61.97 260 SER A O 1
ATOM 1966 N N . GLY A 1 261 ? 15.366 -0.141 -14.141 1.00 65.19 261 GLY A N 1
ATOM 1967 C CA . GLY A 1 261 ? 15.069 -1.534 -13.793 1.00 65.19 261 GLY A CA 1
ATOM 1968 C C . GLY A 1 261 ? 16.281 -2.462 -13.891 1.00 65.19 261 GLY A C 1
ATOM 1969 O O . GLY A 1 261 ? 16.238 -3.548 -13.316 1.00 65.19 261 GLY A O 1
ATOM 1970 N N . ASP A 1 262 ? 17.371 -2.019 -14.525 1.00 83.38 262 ASP A N 1
ATOM 1971 C CA . ASP A 1 262 ? 18.617 -2.781 -14.557 1.00 83.38 262 ASP A CA 1
ATOM 1972 C C . ASP A 1 262 ? 19.237 -2.902 -13.162 1.00 83.38 262 ASP A C 1
ATOM 1974 O O . ASP A 1 262 ? 19.236 -1.964 -12.357 1.00 83.38 262 ASP A O 1
ATOM 1978 N N . ILE A 1 263 ? 19.806 -4.075 -12.885 1.00 84.38 263 ILE A N 1
ATOM 1979 C CA . ILE A 1 263 ? 20.512 -4.366 -11.637 1.00 84.38 263 ILE A CA 1
ATOM 1980 C C . ILE A 1 263 ? 22.012 -4.390 -11.926 1.00 84.38 263 ILE A C 1
ATOM 1982 O O . ILE A 1 263 ? 22.508 -5.291 -12.602 1.00 84.38 263 ILE A O 1
ATOM 1986 N N . LEU A 1 264 ? 22.751 -3.428 -11.365 1.00 90.12 264 LEU A N 1
ATOM 1987 C CA . LEU A 1 264 ? 24.212 -3.465 -11.378 1.00 90.12 264 LEU A CA 1
ATOM 1988 C C . LEU A 1 264 ? 24.726 -4.382 -10.272 1.00 90.12 264 LEU A C 1
ATOM 1990 O O . LEU A 1 264 ? 24.533 -4.122 -9.085 1.00 90.12 264 LEU A O 1
ATOM 1994 N N . VAL A 1 265 ? 25.457 -5.418 -10.669 1.00 91.25 265 VAL A N 1
ATOM 1995 C CA . VAL A 1 265 ? 26.186 -6.288 -9.745 1.00 91.25 265 VAL A CA 1
ATOM 1996 C C . VAL A 1 265 ? 27.663 -5.918 -9.801 1.00 91.25 265 VAL A C 1
ATOM 1998 O O . VAL A 1 265 ? 28.355 -6.216 -10.772 1.00 91.25 265 VAL A O 1
ATOM 2001 N N . VAL A 1 266 ? 28.155 -5.261 -8.749 1.00 91.12 266 VAL A N 1
ATOM 2002 C CA . VAL A 1 266 ? 29.564 -4.865 -8.625 1.00 91.12 266 VAL A CA 1
ATOM 2003 C C . VAL A 1 266 ? 30.234 -5.740 -7.575 1.00 91.12 266 VAL A C 1
ATOM 2005 O O . VAL A 1 266 ? 29.790 -5.814 -6.430 1.00 91.12 266 VAL A O 1
ATOM 2008 N N . ALA A 1 267 ? 31.321 -6.411 -7.953 1.00 90.62 267 ALA A N 1
ATOM 2009 C CA . ALA A 1 267 ? 32.089 -7.211 -7.010 1.00 90.62 267 ALA A CA 1
ATOM 2010 C C . ALA A 1 267 ? 32.702 -6.319 -5.920 1.00 90.62 267 ALA A C 1
ATOM 2012 O O . ALA A 1 267 ? 33.303 -5.286 -6.221 1.00 90.62 267 ALA A O 1
ATOM 2013 N N . GLN A 1 268 ? 32.638 -6.765 -4.663 1.00 90.25 268 GLN A N 1
ATOM 2014 C CA . GLN A 1 268 ? 33.149 -6.032 -3.497 1.00 90.25 268 GLN A CA 1
ATOM 2015 C C . GLN A 1 268 ? 34.584 -5.510 -3.689 1.00 90.25 268 GLN A C 1
ATOM 2017 O O . GLN A 1 268 ? 34.887 -4.391 -3.290 1.00 90.25 268 GLN A O 1
ATOM 2022 N N . LYS A 1 269 ? 35.453 -6.281 -4.359 1.00 89.94 269 LYS A N 1
ATOM 2023 C CA . LYS A 1 269 ? 36.851 -5.903 -4.631 1.00 89.94 269 LYS A CA 1
ATOM 2024 C C . LYS A 1 269 ? 36.982 -4.579 -5.395 1.00 89.94 269 LYS A C 1
ATOM 2026 O O . LYS A 1 269 ? 37.938 -3.848 -5.159 1.00 89.94 269 LYS A O 1
ATOM 2031 N N . ILE A 1 270 ? 36.054 -4.280 -6.305 1.00 91.62 270 ILE A N 1
ATOM 2032 C CA . ILE A 1 270 ? 36.058 -3.031 -7.081 1.00 91.62 270 ILE A CA 1
ATOM 2033 C C . ILE A 1 270 ? 35.821 -1.841 -6.147 1.00 91.62 270 ILE A C 1
ATOM 2035 O O . ILE A 1 270 ? 36.576 -0.873 -6.185 1.00 91.62 270 ILE A O 1
ATOM 2039 N N . ILE A 1 271 ? 34.829 -1.958 -5.261 1.00 92.31 271 ILE A N 1
ATOM 2040 C CA . ILE A 1 271 ? 34.507 -0.928 -4.270 1.00 92.31 271 ILE A CA 1
ATOM 2041 C C . ILE A 1 271 ? 35.657 -0.763 -3.271 1.00 92.31 271 ILE A C 1
ATOM 2043 O O . ILE A 1 271 ? 36.108 0.353 -3.040 1.00 92.31 271 ILE A O 1
ATOM 2047 N N . SER A 1 272 ? 36.219 -1.864 -2.758 1.00 90.31 272 SER A N 1
ATOM 2048 C CA . SER A 1 272 ? 37.353 -1.810 -1.825 1.00 90.31 272 SER A CA 1
ATOM 2049 C C . SER A 1 272 ? 38.585 -1.118 -2.413 1.00 90.31 272 SER A C 1
ATOM 2051 O O . SER A 1 272 ? 39.259 -0.390 -1.691 1.00 90.31 272 SER A O 1
ATOM 2053 N N . LYS A 1 273 ? 38.875 -1.307 -3.709 1.00 91.06 273 LYS A N 1
ATOM 2054 C CA . LYS A 1 273 ? 39.962 -0.592 -4.397 1.00 91.06 273 LYS A CA 1
ATOM 2055 C C . LYS A 1 273 ? 39.696 0.913 -4.471 1.00 91.06 273 LYS A C 1
ATOM 2057 O O . LYS A 1 273 ? 40.574 1.689 -4.115 1.00 91.06 273 LYS A O 1
ATOM 2062 N N . ALA A 1 274 ? 38.494 1.311 -4.889 1.00 93.31 274 ALA A N 1
ATOM 2063 C CA . ALA A 1 274 ? 38.118 2.722 -4.988 1.00 93.31 274 ALA A CA 1
ATOM 2064 C C . ALA A 1 274 ? 38.145 3.439 -3.628 1.00 93.31 274 ALA A C 1
ATOM 2066 O O . ALA A 1 274 ? 38.568 4.586 -3.544 1.00 93.31 274 ALA A O 1
ATOM 2067 N N . GLU A 1 275 ? 37.747 2.752 -2.554 1.00 92.75 275 GLU A N 1
ATOM 2068 C CA . GLU A 1 275 ? 37.747 3.284 -1.184 1.00 92.75 275 GLU A CA 1
ATOM 2069 C C . GLU A 1 275 ? 39.121 3.220 -0.482 1.00 92.75 275 GLU A C 1
ATOM 2071 O O . GLU A 1 275 ? 39.196 3.504 0.713 1.00 92.75 275 GLU A O 1
ATOM 2076 N N . GLY A 1 276 ? 40.189 2.779 -1.161 1.00 89.00 276 GLY A N 1
ATOM 2077 C CA . GLY A 1 276 ? 41.522 2.651 -0.553 1.00 89.00 276 GLY A CA 1
ATOM 2078 C C . GLY A 1 276 ? 41.627 1.545 0.508 1.00 89.00 276 GLY A C 1
ATOM 2079 O O . GLY A 1 276 ? 42.585 1.485 1.274 1.00 89.00 276 GLY A O 1
ATOM 2080 N N . ARG A 1 277 ? 40.657 0.624 0.569 1.00 87.62 277 ARG A N 1
ATOM 2081 C CA . ARG A 1 277 ? 40.618 -0.499 1.525 1.00 87.62 277 ARG A CA 1
ATOM 2082 C C . ARG A 1 277 ? 41.434 -1.684 1.013 1.00 87.62 277 ARG A C 1
ATOM 2084 O O . ARG A 1 277 ? 40.920 -2.792 0.849 1.00 87.62 277 ARG A O 1
ATOM 2091 N N . LEU A 1 278 ? 42.705 -1.434 0.720 1.00 83.12 278 LEU A N 1
ATOM 2092 C CA . LEU A 1 278 ? 43.656 -2.437 0.254 1.00 83.12 278 LEU A CA 1
ATOM 2093 C C . LEU A 1 278 ? 44.700 -2.703 1.332 1.00 83.12 278 LEU A C 1
ATOM 2095 O O . LEU A 1 278 ? 45.222 -1.783 1.950 1.00 83.12 278 LEU A O 1
ATOM 2099 N N . VAL A 1 279 ? 45.022 -3.979 1.531 1.00 82.94 279 VAL A N 1
ATOM 2100 C CA . VAL A 1 279 ? 46.120 -4.401 2.402 1.00 82.94 279 VAL A CA 1
ATOM 2101 C C . VAL A 1 279 ? 47.197 -5.015 1.525 1.00 82.94 279 VAL A C 1
ATOM 2103 O O . VAL A 1 279 ? 46.912 -5.882 0.694 1.00 82.94 279 VAL A O 1
ATOM 2106 N N . ALA A 1 280 ? 48.434 -4.553 1.685 1.00 81.31 280 ALA A N 1
ATOM 2107 C CA . ALA A 1 280 ? 49.565 -5.163 1.011 1.00 81.31 280 ALA A CA 1
ATOM 2108 C C . ALA A 1 280 ? 49.774 -6.571 1.579 1.00 81.31 280 ALA A C 1
ATOM 2110 O O . ALA A 1 280 ? 49.903 -6.756 2.784 1.00 81.31 280 ALA A O 1
ATOM 2111 N N . LEU A 1 281 ? 49.831 -7.587 0.719 1.00 78.12 281 LEU A N 1
ATOM 2112 C CA . LEU A 1 281 ? 50.000 -8.968 1.185 1.00 78.12 281 LEU A CA 1
ATOM 2113 C C . LEU A 1 281 ? 51.297 -9.155 1.992 1.00 78.12 281 LEU A C 1
ATOM 2115 O O . LEU A 1 281 ? 51.320 -9.948 2.921 1.00 78.12 281 LEU A O 1
ATOM 2119 N N . GLY A 1 282 ? 52.344 -8.380 1.688 1.00 80.62 282 GLY A N 1
ATOM 2120 C CA . GLY A 1 282 ? 53.606 -8.385 2.437 1.00 80.62 282 GLY A CA 1
ATOM 2121 C C . GLY A 1 282 ? 53.557 -7.698 3.807 1.00 80.62 282 GLY A C 1
ATOM 2122 O O . GLY A 1 282 ? 54.555 -7.726 4.516 1.00 80.62 282 GLY A O 1
ATOM 2123 N N . THR A 1 283 ? 52.438 -7.066 4.177 1.00 75.00 283 THR A N 1
ATOM 2124 C CA . THR A 1 283 ? 52.225 -6.472 5.510 1.00 75.00 283 THR A CA 1
ATOM 2125 C C . THR A 1 283 ? 51.306 -7.321 6.384 1.00 75.00 283 THR A C 1
ATOM 2127 O O . THR A 1 283 ? 50.921 -6.886 7.465 1.00 75.00 283 THR A O 1
ATOM 2130 N N . LEU A 1 284 ? 50.900 -8.497 5.902 1.00 76.00 284 LEU A N 1
ATOM 2131 C CA . LEU A 1 284 ? 50.170 -9.476 6.694 1.00 76.00 284 LEU A CA 1
ATOM 2132 C C . LEU A 1 284 ? 51.189 -10.378 7.389 1.00 76.00 284 LEU A C 1
ATOM 2134 O O . LEU A 1 284 ? 52.041 -10.967 6.724 1.00 76.00 284 LEU A O 1
ATOM 2138 N N . ASP A 1 285 ? 51.094 -10.494 8.712 1.00 76.31 285 ASP A N 1
ATOM 2139 C CA . ASP A 1 285 ? 51.842 -11.509 9.448 1.00 76.31 285 ASP A CA 1
ATOM 2140 C C . ASP A 1 285 ? 51.447 -12.896 8.917 1.00 76.31 285 ASP A C 1
ATOM 2142 O O . ASP A 1 285 ? 50.259 -13.177 8.720 1.00 76.31 285 ASP A O 1
ATOM 2146 N N . GLU A 1 286 ? 52.431 -13.765 8.659 1.00 67.56 286 GLU A N 1
ATOM 2147 C CA . GLU A 1 286 ? 52.163 -15.150 8.265 1.00 67.56 286 GLU A CA 1
ATOM 2148 C C . GLU A 1 286 ? 51.215 -15.791 9.286 1.00 67.56 286 GLU A C 1
ATOM 2150 O O . GLU A 1 286 ? 51.519 -15.872 10.481 1.00 67.56 286 GLU A O 1
ATOM 2155 N N . VAL A 1 287 ? 50.061 -16.269 8.814 1.00 63.47 287 VAL A N 1
ATOM 2156 C CA . VAL A 1 287 ? 49.171 -17.097 9.627 1.00 63.47 287 VAL A CA 1
ATOM 2157 C C . VAL A 1 287 ? 49.934 -18.383 9.931 1.00 63.47 287 VAL A C 1
ATOM 2159 O O . VAL A 1 287 ? 50.038 -19.266 9.081 1.00 63.47 287 VAL A O 1
ATOM 2162 N N . ARG A 1 288 ? 50.514 -18.470 11.133 1.00 55.62 288 ARG A N 1
ATOM 2163 C CA . ARG A 1 288 ? 51.086 -19.714 11.653 1.00 55.62 288 ARG A CA 1
ATOM 2164 C C . ARG A 1 288 ? 49.963 -20.750 11.722 1.00 55.62 288 ARG A C 1
ATOM 2166 O O . ARG A 1 288 ? 49.024 -20.574 12.497 1.00 55.62 288 ARG A O 1
ATOM 2173 N N . ALA A 1 289 ? 50.059 -21.761 10.861 1.00 54.91 289 ALA A N 1
ATOM 2174 C CA . ALA A 1 289 ? 49.238 -22.968 10.894 1.00 54.91 289 ALA A CA 1
ATOM 2175 C C . ALA A 1 289 ? 49.505 -23.793 12.161 1.00 54.91 289 ALA A C 1
ATOM 2177 O O . ALA A 1 289 ? 50.654 -23.747 12.664 1.00 54.91 289 ALA A O 1
#

Solvent-accessible surface area (backbone atoms only — not comparable to full-atom values): 16274 Å² total; per-residue (Å²): 130,73,59,28,30,36,36,26,57,47,75,77,52,90,66,38,53,56,66,30,50,92,69,35,56,64,72,56,33,46,50,49,53,53,38,14,35,54,31,35,49,65,31,43,50,82,28,48,81,77,73,26,72,45,44,36,35,37,30,66,41,73,64,58,49,51,50,34,51,75,66,71,33,45,71,44,80,40,95,72,85,88,44,68,32,56,52,49,46,54,50,25,46,56,39,38,76,74,66,40,43,16,30,33,40,40,59,38,45,22,41,64,38,47,45,68,56,54,52,54,51,59,61,65,34,66,93,41,31,31,34,38,22,32,24,76,85,62,34,30,60,41,27,41,35,22,45,44,32,62,66,52,79,59,49,70,59,89,50,12,35,60,48,45,52,48,52,27,56,78,68,73,43,47,69,43,78,49,87,42,79,41,43,17,44,48,60,50,39,62,69,30,50,49,56,51,71,69,48,89,82,87,45,66,44,54,53,52,40,65,78,35,73,43,47,57,50,41,71,74,55,68,67,88,80,88,81,89,80,83,70,69,85,63,75,89,67,47,61,78,49,63,62,66,62,53,48,52,55,29,37,48,74,73,75,48,77,92,55,96,86,69,82,88,85,74,62,67,68,56,55,30,31,22,72,59,67,70,77,62,76,89,76,52,79,80,80,81,127

Secondary structure (DSSP, 8-state):
---EEEEEE----TTTTGGGTTTS-HHHHHHHHHHHHHHHHHHHGGGBTTTBS-EEEEES-HHHHHHHHHHT-EEEE-S----HHHHHHHHHHHHHHTT-SEEEE--TT-TT--HHHHHHHHHHTTT-SEEEEE-TTSSSEEEEEESSTTSS----STTHHHHHHHHHHHTT--EEE---TTTS----SHHHHHHHHHSSS--HHHHHHHHSTHHHHHHTT----------TTPPPPPTT--HHHHHHHHHHHTT--PPTT------HHHHHHHTT----GGGSPP---